Protein 7F76 (pdb70)

InterPro domains:
  IPR005025 NADPH-dependent FMN reductase-like domain [PF03358] (1-136)
  IPR029039 Flavoprotein-like superfamily [G3DSA:3.40.50.360] (1-171)
  IPR029039 Flavoprotein-like superfamily [SSF52218] (1-168)
  IPR050712 NAD(P)H-dependent reductase [PTHR30543] (2-164)

Sequence (345 aa):
MQLVVINGSPRKSGRTRILATFIEKEFNAKIIDLSEETLPLYNGEEYQGELEHVRALRDTVKKADAVILTSPEYHSGMSGALKNALDFLSNEQFAHKPVGLIAVAGGGKGGINALTNMRTVGRGVYANVIPKQLVLDPHCFDRENYTLTDDSKLLVKGVIDELKLYYKMHQYHMQLVVINGSPRKSGRTRILATFIEKEFNAKIIDLSEETLPLYNGEEYQGELEHVRALRDTVKKADAVILTSPEYHSGMSGALKNALDFLSNEQFAHKPVGLIAVAGGGKGGINALTNMRTVGRGVYANVIPKQLVLDPHCFDRENYTLTDDSKLLVKGVIDELKLYYKMHQY

B-factor: mean 22.32, std 9.4, range [11.82, 72.73]

Solvent-accessible surface area: 15722 Å² total; per-residue (Å²): 80,123,7,6,0,0,0,0,2,4,74,106,83,1,68,2,71,4,0,0,31,30,0,64,185,109,31,133,7,129,33,21,13,18,6,110,70,65,14,47,29,41,2,36,63,154,107,6,28,115,68,120,83,0,131,49,6,73,65,25,0,111,148,6,46,0,0,0,4,0,0,10,37,36,43,11,0,0,0,0,10,0,4,4,0,2,12,7,3,34,87,117,19,2,49,109,20,4,0,0,0,0,0,8,6,72,22,79,200,24,0,98,62,0,3,76,14,1,76,40,0,3,145,26,3,112,11,45,19,0,88,85,74,22,39,0,28,38,142,11,16,53,97,172,104,96,41,4,45,115,108,2,68,118,92,0,93,21,1,0,55,40,0,83,98,50,38,125,114,70,126,241,212,22,109,7,6,0,0,0,0,2,4,79,105,84,2,67,2,69,4,0,0,14,13,0,59,141,109,41,140,8,140,44,23,14,17,4,110,69,65,15,44,28,42,2,34,59,170,115,5,24,130,68,121,93,0,107,48,6,70,70,28,0,107,143,7,36,0,0,0,4,0,0,10,39,36,46,12,0,1,0,0,10,0,3,3,0,4,11,6,4,33,91,111,14,2,49,107,17,4,0,0,1,0,0,8,7,73,21,79,198,25,0,99,61,0,4,77,14,1,74,42,0,3,141,26,3,112,11,44,19,0,85,82,74,22,38,0,29,38,144,10,15,46,99,172,111,86,42,3,47,117,112,2,71,119,87,0,94,20,1,0,55,43,0,75,101,51,15,116,99,75,124,236

Nearest PDB structures (foldseek):
  7f76-assembly1_A  TM=1.006E+00  e=4.361E-34  Sutcliffiella cohnii
  7bx9-assembly1_A  TM=9.953E-01  e=4.612E-23  Bacillus amyloliquefaciens
  3gfq-assembly1_A  TM=9.870E-01  e=1.230E-22  Bac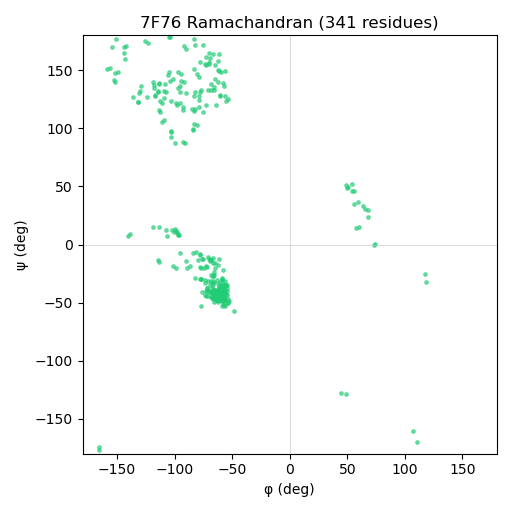illus subtilis
  3gfs-assembly1_I  TM=9.872E-01  e=3.086E-22  Bacillus subtilis
  3gfr-assembly2_B  TM=9.879E-01  e=3.709E-22  Bacillus subtilis

Secondary structure (DSSP, 8-state):
--EEEEE----TT-SHHHHHHHHHHHTTPEEEEGGG--S------GGGGGSHHHHHHHHHHHH-SEEEEEEE-BTTB--HHHHHHHHT--HHHHTT-EEEEEEE--STTTTHHHHHHHHHHHHHTT-EEEEEEEEE-GGGEEGGGTEE-HHHHHHHHHHHHHHHHHHHHHT-/---EEEEE----TT-SHHHHHHHHHHHTTPEEEEGGG--SPPP---GGGGGSHHHHHHHHHHHH-SEEEEEEEEETTEE-HHHHHHHHT--HHHHTT-EEEEEEE--STTTTHHHHHHHHHHHHHTT-EEEEEEEEE-GGGEETTTTEE-HHHHHHHHHHHHHHHHHHHHHH-

Foldseek 3Di:
DAEAEEQQDLAPLDLSVLVQVLCCPVVVYHYRYLVVVLQDQDDPDPVSCVRPSLVVLAVSLQPGLEYEYEAEQDPLAGDPSSVRSCVSYALNRAAQREYEYEYEYADDPPDVSHVVNCVVVSVRRNHPHDPQYYYHHPVQDPSVVSHGDPVNSVSSVVRVVVSVVSSVVVVD/DFAEAEEQQDLAPLDLSVLVQVCCCVVVVYHYRYLVVVLQDQDDPDPVSCVRPSLVCLAVSLQPGLEYEYEAEDDPLAGDPSSVRSCVSYALNRAAQREYEYEYEYADDPPDVSHVVNCVVVSVRRNHPHDPQYYYHHPQQADSVVSHGDPVNSVSSVVRVVVSVVSSVVVVD

Organism: NCBI:txid33932

Structure (mmCIF, N/CA/C/O backbone):
data_7F76
#
_entry.id   7F76
#
_cell.length_a   50.849
_cell.length_b   77.552
_cell.length_c   95.495
_cell.angle_alpha   90.000
_cell.angle_beta   90.000
_cell.angle_gamma   90.000
#
_symmetry.space_group_name_H-M   'P 2 21 21'
#
loop_
_entity.id
_entity.type
_entity.pdbx_description
1 polymer 'FMN-dependent NADPH-quinone reductase (azoR)'
2 non-polymer 'FLAVIN MONONUCLEOTIDE'
3 non-polymer 'ISOPROPYL ALCOHOL'
4 non-polymer GLYCEROL
5 water water
#
loop_
_atom_site.group_PDB
_atom_site.id
_atom_site.type_symbol
_atom_site.label_atom_id
_atom_site.label_alt_id
_atom_site.label_comp_id
_atom_site.label_asym_id
_atom_site.label_entity_id
_atom_site.label_seq_id
_atom_site.pdbx_PDB_ins_code
_atom_site.Cartn_x
_atom_site.Cartn_y
_atom_site.Cartn_z
_atom_site.occupancy
_atom_site.B_iso_or_equiv
_atom_site.auth_seq_id
_atom_site.auth_comp_id
_atom_site.auth_asym_id
_atom_site.auth_atom_id
_atom_site.pdbx_PDB_model_num
ATOM 1 N N . MET A 1 21 ? 20.756 7.383 -31.315 1.00 40.40 1 MET A N 1
ATOM 2 C CA . MET A 1 21 ? 20.718 7.087 -29.808 1.00 40.65 1 MET A CA 1
ATOM 3 C C . MET A 1 21 ? 20.915 8.404 -29.027 1.00 34.49 1 MET A C 1
ATOM 4 O O . MET A 1 21 ? 22.072 8.764 -28.752 1.00 36.31 1 MET A O 1
ATOM 9 N N . GLN A 1 22 ? 19.817 9.114 -28.755 1.00 26.83 2 GLN A N 1
ATOM 10 C CA . GLN A 1 22 ? 19.766 10.471 -28.158 1.00 26.66 2 GLN A CA 1
ATOM 11 C C . GLN A 1 22 ? 19.858 10.310 -26.636 1.00 21.32 2 GLN A C 1
ATOM 12 O O . GLN A 1 22 ? 18.856 9.941 -26.039 1.00 20.77 2 GLN A O 1
ATOM 18 N N . LEU A 1 23 ? 21.037 10.508 -26.085 1.00 20.79 3 LEU A N 1
ATOM 19 C CA . LEU A 1 23 ? 21.282 10.298 -24.629 1.00 20.48 3 LEU A CA 1
ATOM 20 C C . LEU A 1 23 ? 21.154 11.615 -23.869 1.00 17.83 3 LEU A C 1
ATOM 21 O O . LEU A 1 23 ? 21.660 12.646 -24.325 1.00 18.82 3 LEU A O 1
ATOM 26 N N . VAL A 1 24 ? 20.477 11.582 -22.712 1.00 17.20 4 VAL A N 1
ATOM 27 C CA . VAL A 1 24 ? 20.398 12.738 -21.784 1.00 16.11 4 VAL A CA 1
ATOM 28 C C . VAL A 1 24 ? 21.038 12.277 -20.462 1.00 17.97 4 VAL A C 1
ATOM 29 O O . VAL A 1 24 ? 20.767 11.130 -20.026 1.00 16.39 4 VAL A O 1
ATOM 33 N N . VAL A 1 25 ? 21.808 13.160 -19.839 1.00 17.44 5 VAL A N 1
ATOM 34 C CA . VAL A 1 25 ? 22.394 12.887 -18.504 1.00 16.32 5 VAL A CA 1
ATOM 35 C C . VAL A 1 25 ? 21.938 14.015 -17.586 1.00 16.50 5 VAL A C 1
ATOM 36 O O . VAL A 1 25 ? 22.078 15.203 -17.929 1.00 15.97 5 VAL A O 1
ATOM 40 N N . ILE A 1 26 ? 21.346 13.676 -16.445 1.00 15.88 6 ILE A N 1
ATOM 41 C CA . ILE A 1 26 ? 20.979 14.676 -15.435 1.00 14.62 6 ILE A CA 1
ATOM 42 C C . ILE A 1 26 ? 22.062 14.686 -14.361 1.00 15.98 6 ILE A C 1
ATOM 43 O O . ILE A 1 26 ? 22.329 13.602 -13.801 1.00 15.42 6 ILE A O 1
ATOM 48 N N . ASN A 1 27 ? 22.670 15.864 -14.164 1.00 14.92 7 ASN A N 1
ATOM 49 C CA . ASN A 1 27 ? 23.598 16.093 -13.025 1.00 15.35 7 ASN A CA 1
ATOM 50 C C . ASN A 1 27 ? 22.767 16.385 -11.779 1.00 15.21 7 ASN A C 1
ATOM 51 O O . ASN A 1 27 ? 22.180 17.482 -11.651 1.00 13.98 7 ASN A O 1
ATOM 56 N N . GLY A 1 28 ? 22.624 15.387 -10.886 1.00 14.40 8 GLY A N 1
ATOM 57 C CA . GLY A 1 28 ? 21.797 15.533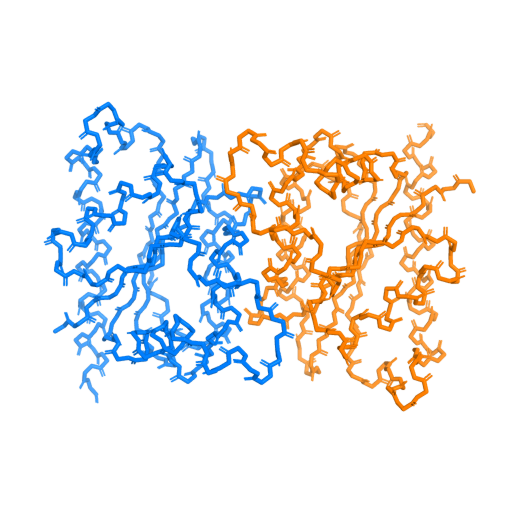 -9.684 1.00 14.87 8 GLY A CA 1
ATOM 58 C C . GLY A 1 28 ? 22.404 16.365 -8.570 1.00 14.02 8 GLY A C 1
ATOM 59 O O . GLY A 1 28 ? 21.647 16.695 -7.608 1.00 15.67 8 GLY A O 1
ATOM 60 N N . SER A 1 29 ? 23.698 16.704 -8.619 1.00 14.13 9 SER A N 1
ATOM 61 C CA . SER A 1 29 ? 24.253 17.535 -7.515 1.00 12.96 9 SER A CA 1
ATOM 62 C C . SER A 1 29 ? 23.956 19.017 -7.746 1.00 14.38 9 SER A C 1
ATOM 63 O O . SER A 1 29 ? 24.283 19.533 -8.811 1.00 15.75 9 SER A O 1
ATOM 66 N N . PRO A 1 30 ? 23.431 19.753 -6.745 1.00 15.33 10 PRO A N 1
ATOM 67 C CA . PRO A 1 30 ? 23.213 21.190 -6.863 1.00 17.09 10 PRO A CA 1
ATOM 68 C C . PRO A 1 30 ? 24.501 21.982 -6.608 1.00 18.18 10 PRO A C 1
ATOM 69 O O . PRO A 1 30 ? 24.474 23.208 -6.761 1.00 16.32 10 PRO A O 1
ATOM 73 N N . ARG A 1 31 ? 25.566 21.309 -6.197 1.00 16.68 11 ARG A N 1
ATOM 74 C CA . ARG A 1 31 ? 26.821 22.011 -5.770 1.00 15.68 11 ARG A CA 1
ATOM 75 C C . ARG A 1 31 ? 27.672 22.306 -7.006 1.00 15.91 11 ARG A C 1
ATOM 76 O O . ARG A 1 31 ? 28.100 21.380 -7.771 1.00 16.19 11 ARG A O 1
ATOM 84 N N . LYS A 1 32 ? 27.885 23.590 -7.301 1.00 17.28 12 LYS A N 1
ATOM 85 C CA . LYS A 1 32 ? 28.686 23.973 -8.485 1.00 18.84 12 LYS A CA 1
ATOM 86 C C . LYS A 1 32 ? 30.062 23.323 -8.437 1.00 18.70 12 LYS A C 1
ATOM 87 O O . LYS A 1 32 ? 30.532 22.908 -9.502 1.00 19.20 12 LYS A O 1
ATOM 93 N N . SER A 1 33 ? 30.656 23.151 -7.254 1.00 19.46 13 SER A N 1
ATOM 94 C CA . SER A 1 33 ? 32.016 22.573 -7.131 1.00 19.15 13 SER A CA 1
ATOM 95 C C . SER A 1 33 ? 32.001 21.074 -6.829 1.00 22.44 13 SER A C 1
ATOM 96 O O . SER A 1 33 ? 33.080 20.521 -6.526 1.00 22.04 13 SER A O 1
ATOM 99 N N . GLY A 1 34 ? 30.841 20.450 -6.883 1.00 20.55 14 GLY A N 1
ATOM 100 C CA . GLY A 1 34 ? 30.665 19.048 -6.474 1.00 22.92 14 GLY A CA 1
ATOM 101 C C . GLY A 1 34 ? 31.317 18.054 -7.426 1.00 20.15 14 GLY A C 1
ATOM 102 O O . GLY A 1 34 ? 31.700 18.403 -8.571 1.00 23.86 14 GLY A O 1
ATOM 103 N N . ARG A 1 35 ? 31.467 16.827 -6.957 1.00 13.94 15 ARG A N 1
ATOM 104 C CA . ARG A 1 35 ? 32.045 15.725 -7.734 1.00 14.24 15 ARG A CA 1
ATOM 105 C C . ARG A 1 35 ? 31.084 15.247 -8.817 1.00 15.19 15 ARG A C 1
ATOM 106 O O . ARG A 1 35 ? 31.528 14.828 -9.898 1.00 16.47 15 ARG A O 1
ATOM 114 N N . THR A 1 36 ? 29.785 15.175 -8.513 1.00 15.81 16 THR A N 1
ATOM 115 C CA . THR A 1 36 ? 28.862 14.550 -9.486 1.00 14.96 16 THR A CA 1
ATOM 116 C C . THR A 1 36 ? 28.926 15.311 -10.815 1.00 16.03 16 THR A C 1
ATOM 117 O O . THR A 1 36 ? 28.816 14.668 -11.860 1.00 16.30 16 THR A O 1
ATOM 121 N N . ARG A 1 37 ? 29.199 16.618 -10.755 1.00 17.29 17 ARG A N 1
ATOM 122 C CA . ARG A 1 37 ? 29.294 17.426 -11.999 1.00 16.31 17 ARG A CA 1
ATOM 123 C C . ARG A 1 37 ? 30.434 16.898 -12.891 1.00 16.87 17 ARG A C 1
ATOM 124 O O . ARG A 1 37 ? 30.303 16.954 -14.138 1.00 17.73 17 ARG A O 1
ATOM 132 N N . ILE A 1 38 ? 31.561 16.444 -12.297 1.00 16.41 18 ILE A N 1
ATOM 133 C CA . ILE A 1 38 ? 32.673 15.882 -13.089 1.00 17.94 18 ILE A CA 1
ATOM 134 C C . ILE A 1 38 ? 32.133 14.693 -13.864 1.00 17.17 18 ILE A C 1
ATOM 135 O O . ILE A 1 38 ? 32.432 14.523 -15.061 1.00 16.57 18 ILE A O 1
ATOM 140 N N . LEU A 1 39 ? 31.408 13.804 -13.188 1.00 17.15 19 LEU A N 1
ATOM 141 C CA . LEU A 1 39 ? 30.850 12.608 -13.864 1.00 16.08 19 LEU A CA 1
ATOM 142 C C . LEU A 1 39 ? 29.872 13.016 -14.969 1.00 16.10 19 LEU A C 1
ATOM 143 O O . LEU A 1 39 ? 29.942 12.463 -16.092 1.00 16.14 19 LEU A O 1
ATOM 148 N N . ALA A 1 40 ? 28.963 13.924 -14.671 1.00 15.31 20 ALA A N 1
ATOM 149 C CA . ALA A 1 40 ? 27.889 14.310 -15.636 1.00 15.79 20 ALA A CA 1
ATOM 150 C C . ALA A 1 40 ? 28.519 14.998 -16.851 1.00 17.46 20 ALA A C 1
ATOM 151 O O . ALA A 1 40 ? 28.082 14.678 -17.980 1.00 17.76 20 ALA A O 1
ATOM 153 N N . THR A 1 41 ? 29.535 15.839 -16.641 1.00 17.97 21 THR A N 1
ATOM 154 C CA . THR A 1 41 ? 30.206 16.538 -17.773 1.00 19.48 21 THR A CA 1
ATOM 155 C C . THR A 1 41 ? 31.070 15.541 -18.538 1.00 20.77 21 THR A C 1
ATOM 156 O O . THR A 1 41 ? 31.185 15.718 -19.756 1.00 19.73 21 THR A O 1
ATOM 160 N N . PHE A 1 42 ? 31.633 14.503 -17.898 1.00 17.69 22 PHE A N 1
ATOM 161 C CA . PHE A 1 42 ? 32.345 13.410 -18.585 1.00 18.76 22 PHE A CA 1
ATOM 162 C C . PHE A 1 42 ? 31.377 12.754 -19.567 1.00 19.48 22 PHE A C 1
ATOM 163 O O . PHE A 1 42 ? 31.681 12.571 -20.750 1.00 20.60 22 PHE A O 1
ATOM 171 N N . ILE A 1 43 ? 30.169 12.428 -19.107 1.00 17.62 23 ILE A N 1
ATOM 172 C CA . ILE A 1 43 ? 29.237 11.660 -19.937 1.00 16.82 23 ILE A CA 1
ATOM 173 C C . ILE A 1 43 ? 28.787 12.561 -21.105 1.00 16.78 23 ILE A C 1
ATOM 174 O O . ILE A 1 43 ? 28.672 12.059 -22.213 1.00 19.67 23 ILE A O 1
ATOM 179 N N . GLU A 1 44 ? 28.537 13.820 -20.810 1.00 19.03 24 GLU A N 1
ATOM 180 C CA . GLU A 1 44 ? 28.124 14.836 -21.826 1.00 19.62 24 GLU A CA 1
ATOM 181 C C . GLU A 1 44 ? 29.163 14.843 -22.947 1.00 20.78 24 GLU A C 1
ATOM 182 O O . GLU A 1 44 ? 28.764 14.694 -24.117 1.00 21.96 24 GLU A O 1
ATOM 188 N N . LYS A 1 45 ? 30.432 14.942 -22.597 1.00 22.53 25 LYS A N 1
ATOM 189 C CA . LYS A 1 45 ? 31.516 15.101 -23.607 1.00 26.30 25 LYS A CA 1
ATOM 190 C C . LYS A 1 45 ? 31.820 13.760 -24.285 1.00 26.92 25 LYS A C 1
ATOM 191 O O . LYS A 1 45 ? 31.817 13.660 -25.518 1.00 27.87 25 LYS A O 1
ATOM 197 N N . GLU A 1 46 ? 32.086 12.707 -23.523 1.00 23.73 26 GLU A N 1
ATOM 198 C CA . GLU A 1 46 ? 32.536 11.410 -24.089 1.00 24.05 26 GLU A CA 1
ATOM 199 C C . GLU A 1 46 ? 31.411 10.713 -24.868 1.00 23.27 26 GLU A C 1
ATOM 200 O O . GLU A 1 46 ? 31.732 10.043 -25.890 1.00 23.73 26 GLU A O 1
ATOM 206 N N . PHE A 1 47 ? 30.146 10.816 -24.458 1.00 19.59 27 PHE A N 1
ATOM 207 C CA . PHE A 1 47 ? 29.055 10.012 -25.077 1.00 19.95 27 PHE A CA 1
ATOM 208 C C . PHE A 1 47 ? 28.066 10.897 -25.821 1.00 21.24 27 PHE A C 1
ATOM 209 O O . PHE A 1 47 ? 26.962 10.408 -26.105 1.00 21.87 27 PHE A O 1
ATOM 217 N N . ASN A 1 48 ? 28.427 12.167 -26.091 1.00 20.88 28 ASN A N 1
ATOM 218 C CA . ASN A 1 48 ? 27.580 13.086 -26.879 1.00 22.02 28 ASN A CA 1
ATOM 219 C C . ASN A 1 48 ? 26.180 13.143 -26.253 1.00 21.68 28 ASN A C 1
ATOM 220 O O . ASN A 1 48 ? 25.151 12.983 -26.966 1.00 21.84 28 ASN A O 1
ATOM 225 N N . ALA A 1 49 ? 26.125 13.292 -24.929 1.00 22.42 29 ALA A N 1
ATOM 226 C CA . ALA A 1 49 ? 24.861 13.367 -24.189 1.00 20.49 29 ALA A CA 1
ATOM 227 C C . ALA A 1 49 ? 24.488 14.826 -23.998 1.00 20.22 29 ALA A C 1
ATOM 228 O O . ALA A 1 49 ? 25.413 15.633 -23.824 1.00 21.92 29 ALA A O 1
ATOM 230 N N . LYS A 1 50 ? 23.193 15.125 -24.002 1.00 18.62 30 LYS A N 1
ATOM 231 C CA . LYS A 1 50 ? 22.663 16.434 -23.568 1.00 20.05 30 LYS A CA 1
ATOM 232 C C . LYS A 1 50 ? 22.651 16.424 -22.031 1.00 20.35 30 LYS A C 1
ATOM 233 O O . LYS A 1 50 ? 22.070 15.491 -21.440 1.00 18.55 30 LYS A O 1
ATOM 239 N N . ILE A 1 51 ? 23.233 17.437 -21.422 1.00 19.99 31 ILE A N 1
ATOM 240 C CA . ILE A 1 51 ? 23.263 17.563 -19.947 1.00 19.15 31 ILE A CA 1
ATOM 241 C C . ILE A 1 51 ? 22.079 18.379 -19.466 1.00 19.17 31 ILE A C 1
ATOM 242 O O . ILE A 1 51 ? 21.730 19.428 -20.081 1.00 20.08 31 ILE A O 1
ATOM 247 N N . ILE A 1 52 ? 21.476 17.952 -18.349 1.00 16.96 32 ILE A N 1
ATOM 248 C CA . ILE A 1 52 ? 20.623 18.800 -17.515 1.00 17.35 32 ILE A CA 1
ATOM 249 C C . ILE A 1 52 ? 21.417 19.047 -16.251 1.00 18.63 32 ILE A C 1
ATOM 250 O O . ILE A 1 52 ? 21.593 18.069 -15.463 1.00 17.88 32 ILE A O 1
ATOM 255 N N . ASP A 1 53 ? 21.936 20.250 -16.077 1.00 17.81 33 ASP A N 1
ATOM 256 C CA . ASP A 1 53 ? 22.935 20.521 -15.007 1.00 17.70 33 ASP A CA 1
ATOM 257 C C . ASP A 1 53 ? 22.216 21.236 -13.867 1.00 16.63 33 ASP A C 1
ATOM 258 O O . ASP A 1 53 ? 22.003 22.449 -13.935 1.00 18.23 33 ASP A O 1
ATOM 263 N N . LEU A 1 54 ? 21.797 20.506 -12.818 1.00 16.55 34 LEU A N 1
ATOM 264 C CA . LEU A 1 54 ? 20.954 21.118 -11.754 1.00 15.56 34 LEU A CA 1
ATOM 265 C C . LEU A 1 54 ? 21.769 22.092 -10.910 1.00 15.43 34 LEU A C 1
ATOM 266 O O . LEU A 1 54 ? 21.162 22.833 -10.154 1.00 18.68 34 LEU A O 1
ATOM 271 N N . SER A 1 55 ? 23.091 22.130 -11.051 1.00 17.30 35 SER A N 1
ATOM 272 C CA . SER A 1 55 ? 23.924 23.118 -10.304 1.00 17.75 35 SER A CA 1
ATOM 273 C C . SER A 1 55 ? 23.662 24.514 -10.877 1.00 18.40 35 SER A C 1
ATOM 274 O O . SER A 1 55 ? 23.996 25.480 -10.219 1.00 16.92 35 SER A O 1
ATOM 277 N N . GLU A 1 56 ? 23.008 24.611 -12.031 1.00 19.55 36 GLU A N 1
ATOM 278 C CA . GLU A 1 56 ? 22.698 25.944 -12.624 1.00 19.94 36 GLU A CA 1
ATOM 279 C C . GLU A 1 56 ? 21.512 26.593 -11.922 1.00 22.32 36 GLU A C 1
ATOM 280 O O . GLU A 1 56 ? 21.373 27.813 -12.030 1.00 22.73 36 GLU A O 1
ATOM 286 N N . GLU A 1 57 ? 20.667 25.859 -11.200 1.00 19.75 37 GLU A N 1
ATOM 287 C CA . GLU A 1 57 ? 19.568 26.454 -10.407 1.00 21.95 37 GLU A CA 1
ATOM 288 C C . GLU A 1 57 ? 18.631 27.247 -11.330 1.00 24.08 37 GLU A C 1
ATOM 289 O O . GLU A 1 57 ? 18.051 28.254 -10.882 1.00 25.51 37 GLU A O 1
ATOM 295 N N . THR A 1 58 ? 18.424 26.758 -12.532 1.00 21.48 38 THR A N 1
ATOM 296 C CA . THR A 1 58 ? 17.442 27.392 -13.461 1.00 23.44 38 THR A CA 1
ATOM 297 C C . THR A 1 58 ? 16.054 26.794 -13.257 1.00 24.15 38 THR A C 1
ATOM 298 O O . THR A 1 58 ? 15.063 27.407 -13.680 1.00 21.78 38 THR A O 1
ATOM 302 N N . LEU A 1 59 ? 15.979 25.604 -12.667 1.00 23.25 39 LEU A N 1
ATOM 303 C CA . LEU A 1 59 ? 14.667 24.999 -12.305 1.00 21.14 39 LEU A CA 1
ATOM 304 C C . LEU A 1 59 ? 14.328 25.445 -10.900 1.00 22.24 39 LEU A C 1
ATOM 305 O O . LEU A 1 59 ? 15.143 25.269 -9.974 1.00 21.44 39 LEU A O 1
ATOM 310 N N . PRO A 1 60 ? 13.112 25.952 -10.650 1.00 19.73 40 PRO A N 1
ATOM 311 C CA . PRO A 1 60 ? 12.732 26.317 -9.309 1.00 19.06 40 PRO A CA 1
ATOM 312 C C . PRO A 1 60 ? 12.232 25.085 -8.533 1.00 19.16 40 PRO A C 1
ATOM 313 O O . PRO A 1 60 ? 12.047 24.001 -9.114 1.00 17.13 40 PRO A O 1
ATOM 317 N N . LEU A 1 61 ? 11.926 25.308 -7.269 1.00 18.74 41 LEU A N 1
ATOM 318 C CA . LEU A 1 61 ? 11.202 24.324 -6.446 1.00 17.73 41 LEU A CA 1
ATOM 319 C C . LEU A 1 61 ? 9.838 24.074 -7.100 1.00 20.11 41 LEU A C 1
ATOM 320 O O . LEU A 1 61 ? 9.088 25.063 -7.361 1.00 17.59 41 LEU A O 1
ATOM 325 N N . TYR A 1 62 ? 9.517 22.797 -7.317 1.00 17.50 42 TYR A N 1
ATOM 326 C CA . TYR A 1 62 ? 8.154 22.376 -7.760 1.00 16.87 42 TYR A CA 1
ATOM 327 C C . TYR A 1 62 ? 7.118 22.861 -6.740 1.00 17.02 42 TYR A C 1
ATOM 328 O O . TYR A 1 62 ? 7.301 22.704 -5.515 1.00 16.73 42 TYR A O 1
ATOM 337 N N . ASN A 1 63 ? 5.966 23.362 -7.211 1.00 16.02 43 ASN A N 1
ATOM 338 C CA . ASN A 1 63 ? 4.867 23.715 -6.299 1.00 16.79 43 ASN A CA 1
ATOM 339 C C . ASN A 1 63 ? 3.517 23.329 -6.892 1.00 17.60 43 ASN A C 1
ATOM 340 O O . ASN A 1 63 ? 2.514 23.609 -6.232 1.00 18.36 43 ASN A O 1
ATOM 345 N N . GLY A 1 64 ? 3.523 22.631 -8.018 1.00 16.81 44 GLY A N 1
ATOM 346 C CA . GLY A 1 64 ? 2.286 22.111 -8.636 1.00 18.77 44 GLY A CA 1
ATOM 347 C C . GLY A 1 64 ? 1.448 23.193 -9.298 1.00 21.65 44 GLY A C 1
ATOM 348 O O . GLY A 1 64 ? 0.344 22.836 -9.770 1.00 23.07 44 GLY A O 1
ATOM 349 N N . GLU A 1 65 ? 1.877 24.454 -9.280 1.00 19.85 45 GLU A N 1
ATOM 350 C CA . GLU A 1 65 ? 1.019 25.533 -9.836 1.00 21.36 45 GLU A CA 1
ATOM 351 C C . GLU A 1 65 ? 1.159 25.554 -11.352 1.00 21.26 45 GLU A C 1
ATOM 352 O O . GLU A 1 65 ? 2.271 25.335 -11.908 1.00 19.60 45 GLU A O 1
ATOM 358 N N . GLU A 1 66 ? 0.060 25.906 -12.013 1.00 22.68 46 GLU A N 1
ATOM 359 C CA . GLU A 1 66 ? -0.014 25.884 -13.490 1.00 23.23 46 GLU A CA 1
ATOM 360 C C . GLU A 1 66 ? 1.077 26.751 -14.122 1.00 21.29 46 GLU A C 1
ATOM 361 O O . GLU A 1 66 ? 1.626 26.297 -15.115 1.00 22.22 46 GLU A O 1
ATOM 367 N N . TYR A 1 67 ? 1.410 27.932 -13.586 1.00 21.29 47 TYR A N 1
ATOM 368 C CA . TYR A 1 67 ? 2.377 28.880 -14.213 1.00 23.00 47 TYR A CA 1
ATOM 369 C C . TYR A 1 67 ? 3.747 28.203 -14.390 1.00 22.11 47 TYR A C 1
ATOM 370 O O . TYR A 1 67 ? 4.500 28.549 -15.305 1.00 21.42 47 TYR A O 1
ATOM 379 N N . GLN A 1 68 ? 4.120 27.245 -13.522 1.00 20.00 48 GLN A N 1
ATOM 380 C CA . GLN A 1 68 ? 5.463 26.646 -13.677 1.00 20.18 48 GLN A CA 1
ATOM 381 C C . GLN A 1 68 ? 5.592 25.924 -15.015 1.00 20.32 48 GLN A C 1
ATOM 382 O O . GLN A 1 68 ? 6.705 25.861 -15.526 1.00 21.19 48 GLN A O 1
ATOM 388 N N . GLY A 1 69 ? 4.501 25.375 -15.557 1.00 21.35 49 GLY A N 1
ATOM 389 C CA . GLY A 1 69 ? 4.530 24.655 -16.849 1.00 20.69 49 GLY A CA 1
ATOM 390 C C . GLY A 1 69 ? 4.794 25.592 -18.012 1.00 21.83 49 GLY A C 1
ATOM 391 O O . GLY A 1 69 ? 5.186 25.102 -19.076 1.00 22.87 49 GLY A O 1
ATOM 392 N N . GLU A 1 70 ? 4.688 26.907 -17.801 1.00 24.45 50 GLU A N 1
ATOM 393 C CA . GLU A 1 70 ? 5.016 27.907 -18.860 1.00 25.79 50 GLU A CA 1
ATOM 394 C C . GLU A 1 70 ? 6.448 28.408 -18.710 1.00 25.45 50 GLU A C 1
ATOM 395 O O . GLU A 1 70 ? 6.924 29.097 -19.601 1.00 24.32 50 GLU A O 1
ATOM 401 N N . LEU A 1 71 ? 7.173 28.061 -17.643 1.00 22.82 51 LEU A N 1
ATOM 402 C CA . LEU A 1 71 ? 8.558 28.542 -17.481 1.00 22.12 51 LEU A CA 1
ATOM 403 C C . LEU A 1 71 ? 9.434 27.892 -18.544 1.00 21.95 51 LEU A C 1
ATOM 404 O O . LEU A 1 71 ? 9.293 26.681 -18.763 1.00 21.11 51 LEU A O 1
ATOM 409 N N . GLU A 1 72 ? 10.341 28.641 -19.163 1.00 22.74 52 GLU A N 1
ATOM 410 C CA . GLU A 1 72 ? 11.199 28.108 -20.243 1.00 24.83 52 GLU A CA 1
ATOM 411 C C . GLU A 1 72 ? 11.958 26.853 -19.775 1.00 21.45 52 GLU A C 1
ATOM 412 O O . GLU A 1 72 ? 12.090 25.871 -20.559 1.00 20.16 52 GLU A O 1
ATOM 418 N N . HIS A 1 73 ? 12.493 26.887 -18.570 1.00 22.90 53 HIS A N 1
ATOM 419 C CA . HIS A 1 73 ? 13.428 25.807 -18.125 1.00 24.09 53 HIS A CA 1
ATOM 420 C C . HIS A 1 73 ? 12.619 24.566 -17.768 1.00 21.88 53 HIS A C 1
ATOM 421 O O . HIS A 1 73 ? 13.156 23.452 -17.938 1.00 21.44 53 HIS A O 1
ATOM 428 N N . VAL A 1 74 ? 11.380 24.744 -17.315 1.00 21.37 54 VAL A N 1
ATOM 429 C CA . VAL A 1 74 ? 10.487 23.595 -17.007 1.00 19.62 54 VAL A CA 1
ATOM 430 C C . VAL A 1 74 ? 10.079 22.947 -18.337 1.00 21.26 54 VAL A C 1
ATOM 431 O O . VAL A 1 74 ? 10.116 21.722 -18.479 1.00 20.10 54 VAL A O 1
ATOM 435 N N . ARG A 1 75 ? 9.727 23.776 -19.333 1.00 20.62 55 ARG A N 1
ATOM 436 C CA . ARG A 1 75 ? 9.359 23.258 -20.660 1.00 21.10 55 ARG A CA 1
ATOM 437 C C . ARG A 1 75 ? 10.558 22.520 -21.252 1.00 20.47 55 ARG A C 1
ATOM 438 O O . ARG A 1 75 ? 10.324 21.461 -21.823 1.00 20.46 55 ARG A O 1
ATOM 446 N N . ALA A 1 76 ? 11.760 23.094 -21.172 1.00 20.65 56 ALA A N 1
ATOM 447 C CA . ALA A 1 76 ? 13.021 22.511 -21.695 1.00 20.48 56 ALA A CA 1
ATOM 448 C C . ALA A 1 76 ? 13.279 21.175 -20.999 1.00 19.45 56 ALA A C 1
ATOM 449 O O . ALA A 1 76 ? 13.624 20.212 -21.682 1.00 19.52 56 ALA A O 1
ATOM 451 N N . LEU A 1 77 ? 13.135 21.135 -19.676 1.00 20.29 57 LEU A N 1
ATOM 452 C CA . LEU A 1 77 ? 13.360 19.877 -18.906 1.00 17.88 57 LEU A CA 1
ATOM 453 C C . LEU A 1 77 ? 12.459 18.784 -19.459 1.00 16.60 57 LEU A C 1
ATOM 454 O O . LEU A 1 77 ? 12.934 17.696 -19.791 1.00 19.87 57 LEU A O 1
ATOM 459 N N . ARG A 1 78 ? 11.157 19.064 -19.543 1.00 18.59 58 ARG A N 1
ATOM 460 C CA . ARG A 1 78 ? 10.140 18.078 -19.974 1.00 17.54 58 ARG A CA 1
ATOM 461 C C . ARG A 1 78 ? 10.429 17.619 -21.398 1.00 18.22 58 ARG A C 1
ATOM 462 O O . ARG A 1 78 ? 10.383 16.419 -21.656 1.00 18.92 58 ARG A O 1
ATOM 470 N N . ASP A 1 79 ? 10.680 18.567 -22.311 1.00 21.13 59 ASP A N 1
ATOM 471 C CA . ASP A 1 79 ? 10.927 18.269 -23.735 1.00 21.79 59 ASP A CA 1
ATOM 472 C C . ASP A 1 79 ? 12.224 17.463 -23.869 1.00 19.22 59 ASP A C 1
ATOM 473 O O . ASP A 1 79 ? 12.198 16.415 -24.561 1.00 20.76 59 ASP A O 1
ATOM 478 N N . THR A 1 80 ? 13.272 17.844 -23.151 1.00 19.80 60 THR A N 1
ATOM 479 C CA . THR A 1 80 ? 14.594 17.161 -23.201 1.00 19.81 60 THR A CA 1
ATOM 480 C C . THR A 1 80 ? 14.441 15.699 -22.750 1.00 18.20 60 THR A C 1
ATOM 481 O O . THR A 1 80 ? 14.902 14.790 -23.461 1.00 17.83 60 THR A O 1
ATOM 485 N N . VAL A 1 81 ? 13.769 15.467 -21.643 1.00 17.57 61 VAL A N 1
ATOM 486 C CA . VAL A 1 81 ? 13.596 14.085 -21.132 1.00 18.55 61 VAL A CA 1
ATOM 487 C C . VAL A 1 81 ? 12.615 13.333 -22.038 1.00 17.08 61 VAL A C 1
ATOM 488 O O . VAL A 1 81 ? 12.874 12.189 -22.376 1.00 17.64 61 VAL A O 1
ATOM 492 N N . LYS A 1 82 ? 11.558 13.967 -22.501 1.00 19.03 62 LYS A N 1
ATOM 493 C CA . LYS A 1 82 ? 10.581 13.249 -23.350 1.00 20.92 62 LYS A CA 1
ATOM 494 C C . LYS A 1 82 ? 11.263 12.735 -24.616 1.00 21.35 62 LYS A C 1
ATOM 495 O O . LYS A 1 82 ? 11.020 11.566 -24.981 1.00 22.32 62 LYS A O 1
ATOM 501 N N . LYS A 1 83 ? 12.075 13.566 -25.247 1.00 20.76 63 LYS A N 1
ATOM 502 C CA . LYS A 1 83 ? 12.695 13.212 -26.555 1.00 22.38 63 LYS A CA 1
ATOM 503 C C . LYS A 1 83 ? 13.905 12.292 -26.374 1.00 22.11 63 LYS A C 1
ATOM 504 O O . LYS A 1 83 ? 14.398 11.745 -27.356 1.00 21.21 63 LYS A O 1
ATOM 510 N N . ALA A 1 84 ? 14.438 12.133 -25.169 1.00 20.17 64 ALA A N 1
ATOM 511 C CA . ALA A 1 84 ? 15.611 11.277 -24.962 1.00 19.92 64 ALA A CA 1
ATOM 512 C C . ALA A 1 84 ? 15.251 9.842 -25.332 1.00 16.90 64 ALA A C 1
ATOM 513 O O . ALA A 1 84 ? 14.143 9.395 -24.901 1.00 22.45 64 ALA A O 1
ATOM 515 N N . ASP A 1 85 ? 16.165 9.141 -25.987 1.00 17.80 65 ASP A N 1
ATOM 516 C CA . ASP A 1 85 ? 16.023 7.681 -26.228 1.00 19.15 65 ASP A CA 1
ATOM 517 C C . ASP A 1 85 ? 16.370 6.947 -24.929 1.00 18.55 65 ASP A C 1
ATOM 518 O O . ASP A 1 85 ? 15.923 5.829 -24.776 1.00 19.23 65 ASP A O 1
ATOM 523 N N . ALA A 1 86 ? 17.248 7.535 -24.110 1.00 17.54 66 ALA A N 1
ATOM 524 C CA . ALA A 1 86 ? 17.760 6.905 -22.875 1.00 17.29 66 ALA A CA 1
ATOM 525 C C . ALA A 1 86 ? 18.288 8.001 -21.965 1.00 15.40 66 ALA A C 1
ATOM 526 O O . ALA A 1 86 ? 18.708 9.061 -22.485 1.00 16.18 66 ALA A O 1
ATOM 528 N N . VAL A 1 87 ? 18.225 7.761 -20.650 1.00 15.26 67 VAL A N 1
ATOM 529 C CA . VAL A 1 87 ? 18.588 8.787 -19.639 1.00 15.13 67 VAL A CA 1
ATOM 530 C C . VAL A 1 87 ? 19.543 8.135 -18.643 1.00 15.84 67 VAL A C 1
ATOM 531 O O . VAL A 1 87 ? 19.268 6.991 -18.178 1.00 16.22 67 VAL A O 1
ATOM 535 N N . ILE A 1 88 ? 20.657 8.798 -18.374 1.00 15.71 68 ILE A N 1
ATOM 536 C CA . ILE A 1 88 ? 21.442 8.512 -17.157 1.00 16.68 68 ILE A CA 1
ATOM 537 C C . ILE A 1 88 ? 21.024 9.495 -16.050 1.00 16.29 68 ILE A C 1
ATOM 538 O O . ILE A 1 88 ? 21.122 10.719 -16.263 1.00 14.77 68 ILE A O 1
ATOM 543 N N . LEU A 1 89 ? 20.555 8.965 -14.916 1.00 14.11 69 LEU A N 1
ATOM 544 C CA . LEU A 1 89 ? 20.366 9.782 -13.708 1.00 14.44 69 LEU A CA 1
ATOM 545 C C . LEU A 1 89 ? 21.630 9.681 -12.871 1.00 15.00 69 LEU A C 1
ATOM 546 O O . LEU A 1 89 ? 21.958 8.558 -12.487 1.00 16.15 69 LEU A O 1
ATOM 551 N N . THR A 1 90 ? 22.298 10.795 -12.643 1.00 14.49 70 THR A N 1
ATOM 552 C CA . THR A 1 90 ? 23.428 10.864 -11.692 1.00 14.38 70 THR A CA 1
ATOM 553 C C . THR A 1 90 ? 22.889 11.563 -10.445 1.00 14.18 70 THR A C 1
ATOM 554 O O . THR A 1 90 ? 22.154 12.519 -10.561 1.00 14.76 70 THR A O 1
ATOM 558 N N . SER A 1 91 ? 23.291 11.113 -9.263 1.00 13.49 71 SER A N 1
ATOM 559 C CA . SER A 1 91 ? 23.011 11.880 -8.049 1.00 13.19 71 SER A CA 1
ATOM 560 C C . SER A 1 91 ? 24.134 11.623 -7.085 1.00 12.98 71 SER A C 1
ATOM 561 O O . SER A 1 91 ? 24.558 10.499 -6.942 1.00 12.57 71 SER A O 1
ATOM 564 N N . PRO A 1 92 ? 24.447 12.608 -6.269 1.00 13.67 72 PRO A N 1
ATOM 565 C CA . PRO A 1 92 ? 25.198 12.335 -5.049 1.00 13.96 72 PRO A CA 1
ATOM 566 C C . PRO A 1 92 ? 24.284 11.574 -4.086 1.00 13.01 72 PRO A C 1
ATOM 567 O O . PRO A 1 92 ? 23.037 11.746 -4.159 1.00 13.62 72 PRO A O 1
ATOM 571 N N . GLU A 1 93 ? 24.842 10.800 -3.169 1.00 12.97 73 GLU A N 1
ATOM 572 C CA . GLU A 1 93 ? 24.041 10.352 -2.006 1.00 12.37 73 GLU A CA 1
ATOM 573 C C . GLU A 1 93 ? 24.055 11.447 -0.945 1.00 13.67 73 GLU A C 1
ATOM 574 O O . GLU A 1 93 ? 25.134 11.780 -0.418 1.00 13.65 73 GLU A O 1
ATOM 580 N N . TYR A 1 94 ? 22.905 12.030 -0.667 1.00 12.54 74 TYR A N 1
ATOM 581 C CA . TYR A 1 94 ? 22.750 13.007 0.425 1.00 13.11 74 TYR A CA 1
ATOM 582 C C . TYR A 1 94 ? 21.850 12.355 1.456 1.00 12.77 74 TYR A C 1
ATOM 583 O O . TYR A 1 94 ? 20.654 12.083 1.184 1.00 13.35 74 TYR A O 1
ATOM 592 N N . HIS A 1 95 ? 22.387 12.101 2.653 1.00 13.72 75 HIS A N 1
ATOM 593 C CA . HIS A 1 95 ? 21.611 11.455 3.739 1.00 13.31 75 HIS A CA 1
ATOM 594 C C . HIS A 1 95 ? 20.891 10.190 3.262 1.00 12.40 75 HIS A C 1
ATOM 595 O O . HIS A 1 95 ? 19.654 10.052 3.496 1.00 13.08 75 HIS A O 1
ATOM 602 N N . SER A 1 96 ? 21.575 9.280 2.566 1.00 12.89 76 SER A N 1
ATOM 603 C CA . SER A 1 96 ? 20.998 7.963 2.220 1.00 11.82 76 SER A CA 1
ATOM 604 C C . SER A 1 96 ? 19.794 8.122 1.295 1.00 12.98 76 SER A C 1
ATOM 605 O O . SER A 1 96 ? 18.944 7.219 1.309 1.00 13.88 76 SER A O 1
ATOM 608 N N . GLY A 1 97 ? 19.825 9.126 0.441 1.00 12.58 77 GLY A N 1
ATOM 609 C CA . GLY A 1 97 ? 18.833 9.272 -0.634 1.00 12.45 77 GLY A CA 1
ATOM 610 C C . GLY A 1 97 ? 19.413 10.064 -1.772 1.00 13.49 77 GLY A C 1
ATOM 611 O O . GLY A 1 97 ? 20.566 10.518 -1.678 1.00 12.82 77 GLY A O 1
ATOM 612 N N . MET A 1 98 ? 18.706 10.108 -2.898 1.00 13.22 78 MET A N 1
ATOM 613 C CA . MET A 1 98 ? 19.109 10.995 -4.004 1.00 12.96 78 MET A CA 1
ATOM 614 C C . MET A 1 98 ? 19.050 12.424 -3.472 1.00 13.05 78 MET A C 1
ATOM 615 O O . MET A 1 98 ? 18.384 12.692 -2.452 1.00 13.04 78 MET A O 1
ATOM 620 N N . SER A 1 99 ? 19.675 13.364 -4.164 1.00 14.29 79 SER A N 1
ATOM 621 C CA . SER A 1 99 ? 19.615 14.775 -3.750 1.00 13.57 79 SER A CA 1
ATOM 622 C C . SER A 1 99 ? 18.165 15.279 -3.793 1.00 13.79 79 SER A C 1
ATOM 623 O O . SER A 1 99 ? 17.321 14.859 -4.642 1.00 13.05 79 SER A O 1
ATOM 626 N N . GLY A 1 100 ? 17.857 16.233 -2.925 1.00 13.95 80 GLY A N 1
ATOM 627 C 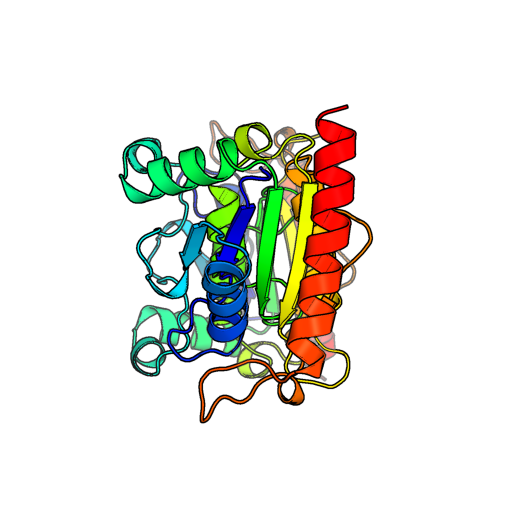CA . GLY A 1 100 ? 16.604 16.990 -3.050 1.00 14.49 80 GLY A CA 1
ATOM 628 C C . GLY A 1 100 ? 16.521 17.700 -4.415 1.00 13.50 80 GLY A C 1
ATOM 629 O O . GLY A 1 100 ? 15.419 17.748 -4.983 1.00 13.12 80 GLY A O 1
ATOM 630 N N . ALA A 1 101 ? 17.639 18.149 -4.965 1.00 13.91 81 ALA A N 1
ATOM 631 C CA . ALA A 1 101 ? 17.643 18.845 -6.268 1.00 13.99 81 ALA A CA 1
ATOM 632 C C . ALA A 1 101 ? 17.155 17.866 -7.356 1.00 15.26 81 ALA A C 1
ATOM 633 O O . ALA A 1 101 ? 16.304 18.257 -8.210 1.00 15.01 81 ALA A O 1
ATOM 635 N N . LEU A 1 102 ? 17.653 16.645 -7.350 1.00 14.74 82 LEU A N 1
ATOM 636 C CA . LEU A 1 102 ? 17.238 15.681 -8.390 1.00 14.08 82 LEU A CA 1
ATOM 637 C C . LEU A 1 102 ? 15.777 15.339 -8.157 1.00 13.66 82 LEU A C 1
ATOM 638 O O . LEU A 1 102 ? 15.013 15.257 -9.167 1.00 13.45 82 LEU A O 1
ATOM 643 N N . LYS A 1 103 ? 15.376 15.076 -6.908 1.00 13.26 83 LYS A N 1
ATOM 644 C CA . LYS A 1 103 ? 13.978 14.654 -6.689 1.00 13.57 83 LYS A CA 1
ATOM 645 C C . LYS A 1 103 ? 13.063 15.807 -7.100 1.00 14.99 83 LYS A C 1
ATOM 646 O O . LYS A 1 103 ? 11.979 15.551 -7.694 1.00 14.54 83 LYS A O 1
ATOM 652 N N . ASN A 1 104 ? 13.421 17.037 -6.750 1.00 14.77 84 ASN A N 1
ATOM 653 C CA . ASN A 1 104 ? 12.645 18.226 -7.187 1.00 14.98 84 ASN A CA 1
ATOM 654 C C . ASN A 1 104 ? 12.473 18.216 -8.705 1.00 15.06 84 ASN A C 1
ATOM 655 O O . ASN A 1 104 ? 11.326 18.428 -9.224 1.00 15.64 84 ASN A O 1
ATOM 660 N N . ALA A 1 105 ? 13.550 18.012 -9.451 1.00 16.17 85 ALA A N 1
ATOM 661 C CA . ALA A 1 105 ? 13.487 17.978 -10.934 1.00 15.93 85 ALA A CA 1
ATOM 662 C C . ALA A 1 105 ? 12.550 16.847 -11.402 1.00 15.33 85 ALA A C 1
ATOM 663 O O . ALA A 1 105 ? 11.665 17.062 -12.292 1.00 15.06 85 ALA A O 1
ATOM 665 N N . LEU A 1 106 ? 12.638 15.659 -10.791 1.00 14.23 86 LEU A N 1
ATOM 666 C CA . LEU A 1 106 ? 11.760 14.531 -11.191 1.00 15.37 86 LEU A CA 1
ATOM 667 C C . LEU A 1 106 ? 10.302 14.815 -10.850 1.00 15.65 86 LEU A C 1
ATOM 668 O O . LEU A 1 106 ? 9.443 14.251 -11.519 1.00 15.51 86 LEU A O 1
ATOM 673 N N . ASP A 1 107 ? 10.020 15.621 -9.824 1.00 14.62 87 ASP A N 1
ATOM 674 C CA . ASP A 1 107 ? 8.628 15.958 -9.446 1.00 15.51 87 ASP A CA 1
ATOM 675 C C . ASP A 1 107 ? 7.942 16.756 -10.571 1.00 15.07 87 ASP A C 1
ATOM 676 O O . ASP A 1 107 ? 6.691 16.732 -10.580 1.00 16.02 87 ASP A O 1
ATOM 681 N N . PHE A 1 108 ? 8.702 17.373 -11.463 1.00 17.25 88 PHE A N 1
ATOM 682 C CA . PHE A 1 108 ? 8.155 18.028 -12.686 1.00 16.11 88 PHE A CA 1
ATOM 683 C C . PHE A 1 108 ? 7.808 17.020 -13.758 1.00 16.80 88 PHE A C 1
ATOM 684 O O . PHE A 1 108 ? 7.061 17.420 -14.700 1.00 18.82 88 PHE A O 1
ATOM 692 N N . LEU A 1 109 ? 8.370 15.815 -13.696 1.00 17.01 89 LEU A N 1
ATOM 693 C CA . LEU A 1 109 ? 8.288 14.819 -14.783 1.00 16.76 89 LE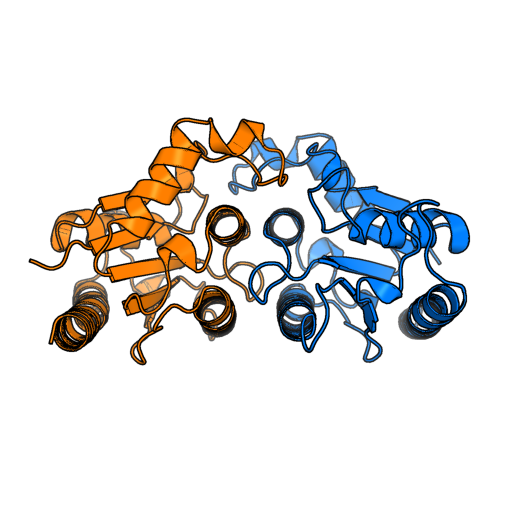U A CA 1
ATOM 694 C C . LEU A 1 109 ? 7.298 13.743 -14.387 1.00 18.00 89 LEU A C 1
ATOM 695 O O . LEU A 1 109 ? 6.660 13.840 -13.323 1.00 17.39 89 LEU A O 1
ATOM 700 N N . SER A 1 110 ? 7.091 12.781 -15.273 1.00 18.07 90 SER A N 1
ATOM 701 C CA . SER A 1 110 ? 6.045 11.763 -15.100 1.00 17.36 90 SER A CA 1
ATOM 702 C C . SER A 1 110 ? 6.299 10.634 -16.084 1.00 16.49 90 SER A C 1
ATOM 703 O O . SER A 1 110 ? 7.246 10.712 -16.893 1.00 17.08 90 SER A O 1
ATOM 706 N N . ASN A 1 111 ? 5.390 9.679 -16.083 1.00 17.26 91 ASN A N 1
ATOM 707 C CA . ASN A 1 111 ? 5.368 8.608 -17.117 1.00 18.44 91 ASN A CA 1
ATOM 708 C C . ASN A 1 111 ? 5.242 9.221 -18.524 1.00 18.27 91 ASN A C 1
ATOM 709 O O . ASN A 1 111 ? 5.604 8.540 -19.505 1.00 18.10 91 ASN A O 1
ATOM 714 N N . GLU A 1 112 ? 4.732 10.449 -18.658 1.00 19.26 92 GLU A N 1
ATOM 715 C CA . GLU A 1 112 ? 4.641 11.125 -19.983 1.00 20.87 92 GLU A CA 1
ATOM 716 C C . GLU A 1 112 ? 6.019 11.214 -20.621 1.00 20.17 92 GLU A C 1
ATOM 717 O O . GLU A 1 112 ? 6.109 11.080 -21.836 1.00 21.58 92 GLU A O 1
ATOM 723 N N . GLN A 1 113 ? 7.082 11.468 -19.837 1.00 17.48 93 GLN A N 1
ATOM 724 C CA . GLN A 1 113 ? 8.456 11.553 -20.374 1.00 18.37 93 GLN A CA 1
ATOM 725 C C . GLN A 1 113 ? 9.238 10.247 -20.164 1.00 18.65 93 GLN A C 1
ATOM 726 O O . GLN A 1 113 ? 10.197 10.053 -20.900 1.00 19.24 93 GLN A O 1
ATOM 732 N N . PHE A 1 114 ? 8.849 9.368 -19.240 1.00 19.43 94 PHE A N 1
ATOM 733 C CA . PHE A 1 114 ? 9.717 8.229 -18.860 1.00 18.05 94 PHE A CA 1
ATOM 734 C C . PHE A 1 114 ? 9.175 6.859 -19.236 1.00 17.59 94 PHE A C 1
ATOM 735 O O . PHE A 1 114 ? 9.944 5.910 -19.139 1.00 16.20 94 PHE A O 1
ATOM 743 N N . ALA A 1 115 ? 7.892 6.693 -19.576 1.00 16.84 95 ALA A N 1
ATOM 744 C CA . ALA A 1 115 ? 7.312 5.323 -19.661 1.00 17.94 95 ALA A CA 1
ATOM 745 C C . ALA A 1 115 ? 8.161 4.449 -20.594 1.00 17.10 95 ALA A C 1
ATOM 746 O O . ALA A 1 115 ? 8.323 4.829 -21.783 1.00 18.31 95 ALA A O 1
ATOM 748 N N . HIS A 1 116 ? 8.626 3.299 -20.096 1.00 16.56 96 HIS A N 1
ATOM 749 C CA . HIS A 1 116 ? 9.464 2.294 -20.799 1.00 17.88 96 HIS A CA 1
ATOM 750 C C . HIS A 1 116 ? 10.777 2.860 -21.332 1.00 17.66 96 HIS A C 1
ATOM 751 O O . HIS A 1 116 ? 11.386 2.185 -22.157 1.00 20.67 96 HIS A O 1
ATOM 758 N N . LYS A 1 117 ? 11.193 4.046 -20.906 1.00 16.48 97 LYS A N 1
ATOM 759 C CA . LYS A 1 117 ? 12.485 4.608 -21.359 1.00 16.95 97 LYS A CA 1
ATOM 760 C C . LYS A 1 117 ? 13.571 3.875 -20.575 1.00 17.61 97 LYS A C 1
ATOM 761 O O . LYS A 1 117 ? 13.521 3.794 -19.344 1.00 17.18 97 LYS A O 1
ATOM 767 N N . PRO A 1 118 ? 14.626 3.414 -21.246 1.00 15.42 98 PRO A N 1
ATOM 768 C CA . PRO A 1 118 ? 15.786 2.880 -20.545 1.00 15.71 98 PRO A CA 1
ATOM 769 C C . PRO A 1 118 ? 16.472 3.996 -19.749 1.00 15.47 98 PRO A C 1
ATOM 770 O O . PRO A 1 118 ? 16.767 5.097 -20.246 1.00 15.90 98 PRO A O 1
ATOM 774 N N . VAL A 1 119 ? 16.777 3.657 -18.498 1.00 14.27 99 VAL A N 1
ATOM 775 C CA . VAL A 1 119 ? 17.380 4.595 -17.527 1.00 14.45 99 VAL A CA 1
ATOM 776 C C . VAL A 1 119 ? 18.488 3.850 -16.795 1.00 13.61 99 VAL A C 1
ATOM 777 O O . VAL A 1 119 ? 18.261 2.702 -16.332 1.00 14.79 99 VAL A O 1
ATOM 781 N N . GLY A 1 120 ? 19.662 4.444 -16.798 1.00 15.92 100 GLY A N 1
ATOM 782 C CA . GLY A 1 120 ? 20.819 3.964 -16.039 1.00 14.95 100 GLY A CA 1
ATOM 783 C C . GLY A 1 120 ? 21.117 4.858 -14.861 1.00 14.65 100 GLY A C 1
ATOM 784 O O . GLY A 1 120 ? 21.022 6.081 -14.972 1.00 14.70 100 GLY A O 1
ATOM 785 N N . LEU A 1 121 ? 21.441 4.245 -13.717 1.00 13.74 101 LEU A N 1
ATOM 786 C CA . LEU A 1 121 ? 21.693 4.979 -12.434 1.00 11.98 101 LEU A CA 1
ATOM 787 C C . LEU A 1 121 ? 23.183 4.989 -12.086 1.00 13.52 101 LEU A C 1
ATOM 788 O O . LEU A 1 121 ? 23.799 3.895 -12.012 1.00 14.51 101 LEU A O 1
ATOM 793 N N . ILE A 1 122 ? 23.696 6.183 -11.760 1.00 13.57 102 ILE A N 1
ATOM 794 C CA . ILE A 1 122 ? 25.058 6.317 -11.188 1.00 13.48 102 ILE A CA 1
ATOM 795 C C . ILE A 1 122 ? 24.948 7.225 -9.979 1.00 13.61 102 ILE A C 1
ATOM 796 O O . ILE A 1 122 ? 24.471 8.351 -10.090 1.00 15.75 102 ILE A O 1
ATOM 801 N N . ALA A 1 123 ? 25.378 6.721 -8.831 1.00 13.64 103 ALA A N 1
ATOM 802 C CA . ALA A 1 123 ? 25.439 7.507 -7.601 1.00 13.23 103 ALA A CA 1
ATOM 803 C C . ALA A 1 123 ? 26.892 7.871 -7.319 1.00 14.39 103 ALA A C 1
ATOM 804 O O . ALA A 1 123 ? 27.805 7.113 -7.701 1.00 14.16 103 ALA A O 1
ATOM 806 N N . VAL A 1 124 ? 27.059 9.016 -6.708 1.00 12.83 104 VAL A N 1
ATOM 807 C CA . VAL A 1 124 ? 28.385 9.467 -6.235 1.00 14.12 104 VAL A CA 1
ATOM 808 C C . VAL A 1 124 ? 28.291 9.570 -4.720 1.00 14.44 104 VAL A C 1
ATOM 809 O O . VAL A 1 124 ? 27.389 10.246 -4.158 1.00 14.84 104 VAL A O 1
ATOM 813 N N . ALA A 1 125 ? 29.246 8.924 -4.062 1.00 13.64 105 ALA A N 1
ATOM 814 C CA . ALA A 1 125 ? 29.183 8.737 -2.616 1.00 13.68 105 ALA A CA 1
ATOM 815 C C . ALA A 1 125 ? 30.452 9.266 -1.952 1.00 14.71 105 ALA A C 1
ATOM 816 O O . ALA A 1 125 ? 31.378 9.684 -2.659 1.00 15.35 105 ALA A O 1
ATOM 818 N N . GLY A 1 126 ? 30.449 9.227 -0.633 1.00 14.99 106 GLY A N 1
ATOM 819 C CA . GLY A 1 126 ? 31.542 9.811 0.168 1.00 16.53 106 GLY A CA 1
ATOM 820 C C . GLY A 1 126 ? 32.556 8.781 0.596 1.00 18.43 106 GLY A C 1
ATOM 821 O O . GLY A 1 126 ? 33.508 9.181 1.319 1.00 18.80 106 GLY A O 1
ATOM 822 N N . GLY A 1 127 ? 32.490 7.562 0.101 1.00 16.65 107 GLY A N 1
ATOM 823 C CA . GLY A 1 127 ? 33.355 6.451 0.532 1.00 19.90 107 GLY A CA 1
ATOM 824 C C . GLY A 1 127 ? 32.591 5.387 1.301 1.00 19.19 107 GLY A C 1
ATOM 825 O O . GLY A 1 127 ? 31.317 5.376 1.272 1.00 16.06 107 GLY A O 1
ATOM 826 N N . GLY A 1 128 ? 33.320 4.447 1.907 1.00 18.80 108 GLY A N 1
ATOM 827 C CA . GLY A 1 128 ? 32.702 3.340 2.647 1.00 20.51 108 GLY A CA 1
ATOM 828 C C . GLY A 1 128 ? 31.597 2.662 1.835 1.00 14.94 108 GLY A C 1
ATOM 829 O O . GLY A 1 128 ? 31.826 2.236 0.696 1.00 16.24 108 GLY A O 1
ATOM 830 N N . LYS A 1 129 ? 30.430 2.521 2.468 1.00 15.92 109 LYS A N 1
ATOM 831 C CA . LYS A 1 129 ? 29.302 1.795 1.858 1.00 14.84 109 LYS A CA 1
ATOM 832 C C . LYS A 1 129 ? 28.284 2.784 1.309 1.00 14.92 109 LYS A C 1
ATOM 833 O O . LYS A 1 129 ? 27.165 2.355 0.990 1.00 16.31 109 LYS A O 1
ATOM 839 N N . GLY A 1 130 ? 28.634 4.063 1.212 1.00 13.66 110 GLY A N 1
ATOM 840 C CA . GLY A 1 130 ? 27.694 5.047 0.658 1.00 14.28 110 GLY A CA 1
ATOM 841 C C . GLY A 1 130 ? 27.318 4.754 -0.791 1.00 13.87 110 GLY A C 1
ATOM 842 O O . GLY A 1 130 ? 28.125 4.169 -1.572 1.00 12.93 110 GLY A O 1
ATOM 843 N N . GLY A 1 131 ? 26.093 5.126 -1.164 1.00 13.64 111 GLY A N 1
ATOM 844 C CA . GLY A 1 131 ? 25.656 5.247 -2.553 1.00 13.29 111 GLY A CA 1
ATOM 845 C C . GLY A 1 131 ? 24.532 4.288 -2.885 1.00 13.48 111 GLY A C 1
ATOM 846 O O . GLY A 1 131 ? 23.756 4.582 -3.777 1.00 13.19 111 GLY A O 1
ATOM 847 N N . ILE A 1 132 ? 24.431 3.165 -2.158 1.00 12.49 112 ILE A N 1
ATOM 848 C CA . ILE A 1 132 ? 23.415 2.133 -2.474 1.00 12.67 112 ILE A CA 1
ATOM 849 C C . ILE A 1 132 ? 22.043 2.664 -2.090 1.00 12.21 112 ILE A C 1
ATOM 850 O O . ILE A 1 132 ? 21.091 2.350 -2.800 1.00 13.92 112 ILE A O 1
ATOM 855 N N . ASN A 1 133 ? 21.918 3.412 -0.994 1.00 12.71 113 ASN A N 1
ATOM 856 C CA . ASN A 1 133 ? 20.603 3.961 -0.578 1.00 13.50 113 ASN A CA 1
ATOM 857 C C . ASN A 1 133 ? 20.119 4.931 -1.659 1.00 13.54 113 ASN A C 1
ATOM 858 O O . ASN A 1 133 ? 18.911 4.895 -2.016 1.00 13.72 113 ASN A O 1
ATOM 863 N N . ALA A 1 134 ? 21.017 5.770 -2.152 1.00 12.55 114 ALA A N 1
ATOM 864 C CA . ALA A 1 134 ? 20.689 6.672 -3.267 1.00 12.33 114 ALA A CA 1
ATOM 865 C C . ALA A 1 134 ? 20.212 5.829 -4.449 1.00 13.14 114 ALA A C 1
ATOM 866 O O . ALA A 1 134 ? 19.194 6.242 -5.096 1.00 12.93 114 ALA A O 1
ATOM 868 N N . LEU A 1 135 ? 20.963 4.820 -4.852 1.00 12.43 115 LEU A N 1
ATOM 869 C CA . LEU A 1 135 ? 20.595 3.993 -6.041 1.00 12.27 115 LEU A CA 1
ATOM 870 C C . LEU A 1 135 ? 19.203 3.410 -5.817 1.00 14.01 115 LEU A C 1
ATOM 871 O O . LEU A 1 135 ? 18.411 3.360 -6.761 1.00 13.73 115 LEU A O 1
ATOM 876 N N . THR A 1 136 ? 18.914 2.889 -4.608 1.00 13.56 116 THR A N 1
ATOM 877 C CA . THR A 1 136 ? 17.626 2.250 -4.301 1.00 14.11 116 THR A CA 1
ATOM 878 C C . THR A 1 136 ? 16.507 3.291 -4.473 1.00 14.53 116 THR A C 1
ATOM 879 O O . THR A 1 136 ? 15.460 2.969 -5.091 1.00 13.76 116 THR A O 1
ATOM 883 N N . ASN A 1 137 ? 16.691 4.477 -3.917 1.00 13.86 117 ASN A N 1
ATOM 884 C CA . ASN A 1 137 ? 15.733 5.621 -4.015 1.00 13.56 117 ASN A CA 1
ATOM 885 C C . ASN A 1 137 ? 15.499 5.953 -5.496 1.00 12.88 117 ASN A C 1
ATOM 886 O O . ASN A 1 137 ? 14.368 6.029 -5.932 1.00 12.99 117 ASN A O 1
ATOM 891 N N . MET A 1 138 ? 16.566 6.038 -6.270 1.00 13.73 118 MET A N 1
ATOM 892 C CA . MET A 1 138 ? 16.461 6.372 -7.713 1.00 14.09 118 MET A CA 1
ATOM 893 C C . MET A 1 138 ? 15.758 5.236 -8.472 1.00 14.10 118 MET A C 1
ATOM 894 O O . MET A 1 138 ? 14.924 5.536 -9.351 1.00 14.35 118 MET A O 1
ATOM 899 N N . ARG A 1 139 ? 15.993 3.971 -8.115 1.00 13.94 119 ARG A N 1
ATOM 900 C CA . ARG A 1 139 ? 15.349 2.846 -8.831 1.00 13.16 119 ARG A CA 1
ATOM 901 C C . ARG A 1 139 ? 13.858 2.841 -8.497 1.00 12.98 119 ARG A C 1
ATOM 902 O O . ARG A 1 139 ? 13.046 2.546 -9.415 1.00 14.13 119 ARG A O 1
ATOM 910 N N . THR A 1 140 ? 13.501 3.090 -7.239 1.00 12.66 120 THR A N 1
ATOM 911 C CA . THR A 1 140 ? 12.099 3.046 -6.776 1.00 14.42 120 THR A CA 1
ATOM 912 C C . THR A 1 140 ? 11.336 4.196 -7.419 1.00 14.18 120 THR A C 1
ATOM 913 O O . THR A 1 140 ? 10.226 3.965 -7.973 1.00 13.68 120 THR A O 1
ATOM 917 N N . VAL A 1 141 ? 11.917 5.377 -7.416 1.00 13.23 121 VAL A N 1
ATOM 918 C CA . VAL A 1 141 ? 11.271 6.556 -8.075 1.00 13.84 121 VAL A CA 1
ATOM 919 C C . VAL A 1 141 ? 11.224 6.347 -9.605 1.00 14.15 121 VAL A C 1
ATOM 920 O O . VAL A 1 141 ? 10.189 6.611 -10.256 1.00 14.50 121 VAL A O 1
ATOM 924 N N . GLY A 1 142 ? 12.299 5.853 -10.189 1.00 15.11 122 GLY A N 1
ATOM 925 C CA . GLY A 1 142 ? 12.326 5.548 -11.631 1.00 17.21 122 GLY A CA 1
ATOM 926 C C . GLY A 1 142 ? 11.243 4.571 -12.068 1.00 15.81 122 GLY A C 1
ATOM 927 O O . GLY A 1 142 ? 10.559 4.834 -13.091 1.00 15.33 122 GLY A O 1
ATOM 928 N N . ARG A 1 143 ? 10.985 3.533 -11.298 1.00 15.35 123 ARG A N 1
ATOM 929 C CA . ARG A 1 143 ? 9.848 2.627 -11.580 1.00 15.58 123 ARG A CA 1
ATOM 930 C C . ARG A 1 143 ? 8.539 3.371 -11.369 1.00 16.27 123 ARG A C 1
ATOM 931 O O . ARG A 1 143 ? 7.558 3.109 -12.086 1.00 15.40 123 ARG A O 1
ATOM 939 N N . GLY A 1 144 ? 8.494 4.316 -10.419 1.00 15.42 124 GLY A N 1
ATOM 940 C CA . GLY A 1 144 ? 7.284 5.095 -10.117 1.00 17.30 124 GLY A CA 1
ATOM 941 C C . GLY A 1 144 ? 6.910 6.000 -11.304 1.00 19.06 124 GLY A C 1
ATOM 942 O O . GLY A 1 144 ? 5.736 6.312 -11.459 1.00 21.70 124 GLY A O 1
ATOM 943 N N . VAL A 1 145 ? 7.858 6.405 -12.137 1.00 16.66 125 VAL A N 1
ATOM 944 C CA . VAL A 1 145 ? 7.537 7.119 -13.408 1.00 16.49 125 VAL A CA 1
ATOM 945 C C . VAL A 1 145 ? 7.563 6.171 -14.617 1.00 16.58 125 VAL A C 1
ATOM 946 O O . VAL A 1 145 ? 7.503 6.650 -15.767 1.00 18.01 125 VAL A O 1
ATOM 950 N N . TYR A 1 146 ? 7.609 4.870 -14.349 1.00 15.53 126 TYR A N 1
ATOM 951 C CA . TYR A 1 146 ? 7.446 3.772 -15.311 1.00 15.15 126 TYR A CA 1
ATOM 952 C C . TYR A 1 146 ? 8.613 3.713 -16.290 1.00 16.25 126 TYR A C 1
ATOM 953 O O . TYR A 1 146 ? 8.474 3.132 -17.384 1.00 17.05 126 TYR A O 1
ATOM 962 N N . ALA A 1 147 ? 9.794 4.126 -15.872 1.00 14.87 127 ALA A N 1
ATOM 963 C CA . ALA A 1 147 ? 11.026 3.928 -16.641 1.00 14.06 127 ALA A CA 1
ATOM 964 C C . ALA A 1 147 ? 11.408 2.462 -16.566 1.00 14.76 127 ALA A C 1
ATOM 965 O O . ALA A 1 147 ? 11.097 1.761 -15.573 1.00 15.24 127 ALA A O 1
ATOM 967 N N . ASN A 1 148 ? 12.131 2.031 -17.569 1.00 14.49 128 ASN A N 1
ATOM 968 C CA . ASN A 1 148 ? 12.840 0.736 -17.516 1.00 15.37 128 ASN A CA 1
ATOM 969 C C . ASN A 1 148 ? 14.248 0.994 -16.970 1.00 14.51 128 ASN A C 1
ATOM 970 O O . ASN A 1 148 ? 15.204 1.190 -17.756 1.00 13.54 128 ASN A O 1
ATOM 975 N N . VAL A 1 149 ? 14.374 0.965 -15.652 1.00 13.82 129 VAL A N 1
ATOM 976 C CA . VAL A 1 149 ? 15.709 1.158 -15.030 1.00 14.78 129 VAL A CA 1
ATOM 977 C C . VAL A 1 149 ? 16.509 -0.111 -15.276 1.00 14.68 129 VAL A C 1
ATOM 978 O O . VAL A 1 149 ? 16.088 -1.209 -14.804 1.00 16.65 129 VAL A O 1
ATOM 982 N N . ILE A 1 150 ? 17.646 -0.007 -15.971 1.00 15.12 130 ILE A N 1
ATOM 983 C CA . ILE A 1 150 ? 18.389 -1.214 -16.400 1.00 15.34 130 ILE A CA 1
ATOM 984 C C . ILE A 1 150 ? 19.054 -1.837 -15.156 1.00 16.25 130 ILE A C 1
ATOM 985 O O . ILE A 1 150 ? 19.264 -1.173 -14.119 1.00 14.83 130 ILE A O 1
ATOM 990 N N . PRO A 1 151 ? 19.449 -3.119 -15.234 1.00 15.85 131 PRO A N 1
ATOM 991 C CA . PRO A 1 151 ? 20.141 -3.768 -14.122 1.00 15.86 131 PRO A CA 1
ATOM 992 C C . PRO A 1 151 ? 21.475 -3.124 -13.731 1.00 15.46 131 PRO A C 1
ATOM 993 O O . PRO A 1 151 ? 21.746 -2.942 -12.532 1.00 16.34 131 PRO A O 1
ATOM 997 N N . LYS A 1 152 ? 22.312 -2.754 -14.700 1.00 15.66 132 LYS A N 1
ATOM 998 C CA . LYS A 1 152 ? 23.652 -2.240 -14.359 1.00 15.18 132 LYS A CA 1
ATOM 999 C C . LYS A 1 152 ? 23.546 -0.888 -13.672 1.00 15.53 132 LYS A C 1
ATOM 1000 O O . LYS A 1 152 ? 22.877 0.044 -14.172 1.00 17.58 132 LYS A O 1
ATOM 1006 N N . GLN A 1 153 ? 24.268 -0.755 -12.571 1.00 15.23 133 GLN A N 1
ATOM 1007 C CA . GLN A 1 153 ? 24.271 0.508 -11.819 1.00 14.42 133 GLN A CA 1
ATOM 1008 C C . GLN A 1 153 ? 25.709 0.684 -11.336 1.00 15.19 133 GLN A C 1
ATOM 1009 O O . GLN A 1 153 ? 26.517 -0.291 -11.449 1.00 16.93 133 GLN A O 1
ATOM 1015 N N . LEU A 1 154 ? 25.985 1.848 -10.789 1.00 15.90 134 LEU A N 1
ATOM 1016 C CA . LEU A 1 154 ? 27.360 2.171 -10.374 1.00 13.84 134 LEU A CA 1
ATOM 1017 C C . LEU A 1 154 ? 27.343 3.166 -9.239 1.00 12.86 134 LEU A C 1
ATOM 1018 O O . LEU A 1 154 ? 26.551 4.106 -9.288 1.00 14.31 134 LEU A O 1
ATOM 1023 N N . VAL A 1 155 ? 28.260 2.982 -8.290 1.00 12.72 135 VAL A N 1
ATOM 1024 C CA . VAL A 1 155 ? 28.617 4.031 -7.314 1.00 13.12 135 VAL A CA 1
ATOM 1025 C C . VAL A 1 155 ? 30.063 4.453 -7.566 1.00 15.64 135 VAL A C 1
ATOM 1026 O O . VAL A 1 155 ? 30.931 3.592 -7.582 1.00 15.93 135 VAL A O 1
ATOM 1030 N N . LEU A 1 156 ? 30.301 5.738 -7.641 1.00 14.49 136 LEU A N 1
ATOM 1031 C CA . LEU A 1 156 ? 31.691 6.270 -7.658 1.00 15.49 136 LEU A CA 1
ATOM 1032 C C . LEU A 1 156 ? 31.964 6.959 -6.339 1.00 15.77 136 LEU A C 1
ATOM 1033 O O . LEU A 1 156 ? 31.191 7.860 -5.936 1.00 16.70 136 LEU A O 1
ATOM 1038 N N . ASP A 1 157 ? 33.055 6.539 -5.671 1.00 16.06 137 ASP A N 1
ATOM 1039 C CA . ASP A 1 157 ? 33.581 7.144 -4.440 1.00 15.66 137 ASP A CA 1
ATOM 1040 C C . ASP A 1 157 ? 34.631 8.206 -4.777 1.00 16.58 137 ASP A C 1
ATOM 1041 O O . ASP A 1 157 ? 34.991 8.355 -5.939 1.00 16.29 137 ASP A O 1
ATOM 1046 N N . PRO A 1 158 ? 35.079 8.996 -3.779 1.00 16.30 138 PRO A N 1
ATOM 1047 C CA . PRO A 1 158 ? 36.003 10.090 -4.054 1.00 16.96 138 PRO A CA 1
ATOM 1048 C C . PRO A 1 158 ? 37.256 9.632 -4.800 1.00 19.23 138 PRO A C 1
ATOM 1049 O O . PRO A 1 158 ? 37.740 10.399 -5.620 1.00 19.82 138 PRO A O 1
ATOM 1053 N N . HIS A 1 159 ? 37.769 8.436 -4.540 1.00 19.58 139 HIS A N 1
ATOM 1054 C CA . HIS A 1 159 ? 39.025 8.002 -5.204 1.00 20.56 139 HIS A CA 1
ATOM 1055 C C . HIS A 1 159 ? 38.812 7.829 -6.720 1.00 23.40 139 HIS A C 1
ATOM 1056 O O . HIS A 1 159 ? 39.807 7.694 -7.438 1.00 21.68 139 HIS A O 1
ATOM 1063 N N . CYS A 1 160 ? 37.568 7.838 -7.228 1.00 19.63 140 CYS A N 1
ATOM 1064 C CA . CYS A 1 160 ? 37.261 7.616 -8.663 1.00 20.14 140 CYS A CA 1
ATOM 1065 C C . CYS A 1 160 ? 37.415 8.938 -9.418 1.00 20.16 140 CYS A C 1
ATOM 1066 O O . CYS A 1 160 ? 37.282 8.974 -10.657 1.00 20.49 140 CYS A O 1
ATOM 1069 N N . PHE A 1 161 ? 37.635 10.014 -8.701 1.00 18.94 141 PHE A N 1
ATOM 1070 C CA . PHE A 1 161 ? 37.781 11.373 -9.259 1.00 19.91 141 PHE A CA 1
ATOM 1071 C C . PHE A 1 161 ? 39.213 11.877 -9.049 1.00 26.46 141 PHE A C 1
ATOM 1072 O O . PHE A 1 161 ? 39.780 11.718 -7.954 1.00 23.14 141 PHE A O 1
ATOM 1080 N N . ASP A 1 162 ? 39.754 12.528 -10.070 1.00 25.32 142 ASP A N 1
ATOM 1081 C CA . ASP A 1 162 ? 40.939 13.406 -9.900 1.00 25.38 142 ASP A CA 1
ATOM 1082 C C . ASP A 1 162 ? 40.366 14.806 -9.843 1.00 25.46 142 ASP A C 1
ATOM 1083 O O . ASP A 1 162 ? 40.170 15.423 -10.913 1.00 24.99 142 ASP A O 1
ATOM 1088 N N . ARG A 1 163 ? 39.983 15.287 -8.664 1.00 26.31 143 ARG A N 1
ATOM 1089 C CA . ARG A 1 163 ? 39.267 16.575 -8.592 1.00 24.37 143 ARG A CA 1
ATOM 1090 C C . ARG A 1 163 ? 40.143 17.736 -9.010 1.00 26.68 143 ARG A C 1
ATOM 1091 O O . ARG A 1 163 ? 39.620 18.700 -9.526 1.00 27.30 143 ARG A O 1
ATOM 1099 N N . GLU A 1 164 ? 41.443 17.670 -8.699 1.00 25.74 144 GLU A N 1
ATOM 1100 C CA . GLU A 1 164 ? 42.386 18.761 -9.056 1.00 26.56 144 GLU A CA 1
ATOM 1101 C C . GLU A 1 164 ? 42.365 18.997 -10.561 1.00 24.56 144 GLU A C 1
ATOM 1102 O O . GLU A 1 164 ? 42.525 20.125 -10.946 1.00 27.82 144 GLU A O 1
ATOM 1108 N N . ASN A 1 165 ? 42.184 17.948 -11.359 1.00 23.66 145 ASN A N 1
ATOM 1109 C CA . ASN A 1 165 ? 42.208 18.062 -12.839 1.00 25.05 145 ASN A CA 1
ATOM 1110 C C . ASN A 1 165 ? 40.786 17.915 -13.406 1.00 26.22 145 ASN A C 1
ATOM 1111 O O . ASN A 1 165 ? 40.647 17.718 -14.623 1.00 25.91 145 ASN A O 1
ATOM 1116 N N . TYR A 1 166 ? 39.776 17.974 -12.546 1.00 22.68 146 TYR A N 1
ATOM 1117 C CA . TYR A 1 166 ? 38.356 17.938 -12.964 1.00 19.98 146 TYR A CA 1
ATOM 1118 C C . TYR A 1 166 ? 38.097 16.787 -13.935 1.00 21.51 146 TYR A C 1
ATOM 1119 O O . TYR A 1 166 ? 37.429 16.939 -14.954 1.00 22.94 146 TYR A O 1
ATOM 1128 N N . THR A 1 167 ? 38.519 15.602 -13.558 1.00 20.15 147 THR A N 1
ATOM 1129 C CA . THR A 1 167 ? 38.337 14.415 -14.392 1.00 20.81 147 THR A CA 1
ATOM 1130 C C . THR A 1 167 ? 38.030 13.184 -13.550 1.00 20.57 147 THR A C 1
ATOM 1131 O O . THR A 1 167 ? 38.312 13.132 -12.338 1.00 20.72 147 THR A O 1
ATOM 1135 N N . LEU A 1 168 ? 37.452 12.183 -14.206 1.00 20.28 148 LEU A N 1
ATOM 1136 C CA . LEU A 1 168 ? 37.418 10.807 -13.652 1.00 19.91 148 LEU A CA 1
ATOM 1137 C C . LEU A 1 168 ? 38.786 10.108 -13.848 1.00 20.57 148 LEU A C 1
ATOM 1138 O O . LEU A 1 168 ? 39.523 10.413 -14.811 1.00 20.65 148 LEU A O 1
ATOM 1143 N N . THR A 1 169 ? 39.081 9.094 -13.038 1.00 21.48 149 THR A N 1
ATOM 1144 C CA . THR A 1 169 ? 40.248 8.201 -13.274 1.00 22.09 149 THR A CA 1
ATOM 1145 C C . THR A 1 169 ? 39.955 7.328 -14.505 1.00 24.54 149 THR A C 1
ATOM 1146 O O . THR A 1 169 ? 38.786 7.176 -14.909 1.00 19.72 149 THR A O 1
ATOM 1150 N N . ASP A 1 170 ? 40.985 6.802 -15.169 1.00 21.27 150 ASP A N 1
ATOM 1151 C CA . ASP A 1 170 ? 40.761 5.913 -16.325 1.00 23.69 150 ASP A CA 1
ATOM 1152 C C . ASP A 1 170 ? 39.880 4.728 -15.923 1.00 20.93 150 ASP A C 1
ATOM 1153 O O . ASP A 1 170 ? 39.043 4.342 -16.760 1.00 22.78 150 ASP A O 1
ATOM 1158 N N . ASP A 1 171 ? 40.063 4.160 -14.716 1.00 21.64 151 ASP A N 1
ATOM 1159 C CA . ASP A 1 171 ? 39.279 2.987 -14.267 1.00 24.51 151 ASP A CA 1
ATOM 1160 C C . ASP A 1 171 ? 37.803 3.399 -14.211 1.00 20.54 151 ASP A C 1
ATOM 1161 O O . ASP A 1 171 ? 36.946 2.619 -14.640 1.00 20.75 151 ASP A O 1
ATOM 1166 N N . SER A 1 172 ? 37.549 4.573 -13.663 1.00 19.85 152 SER A N 1
ATOM 1167 C CA . SER A 1 172 ? 36.178 5.108 -13.489 1.00 18.64 152 SER A CA 1
ATOM 1168 C C . SER A 1 172 ? 35.563 5.361 -14.834 1.00 20.08 152 SER A C 1
ATOM 1169 O O . SER A 1 172 ? 34.379 5.045 -14.992 1.00 18.75 152 SER A O 1
ATOM 1172 N N . LYS A 1 173 ? 36.347 5.868 -15.788 1.00 17.81 153 LYS A N 1
ATOM 1173 C CA . LYS A 1 173 ? 35.790 6.083 -17.144 1.00 19.90 153 LYS A CA 1
ATOM 1174 C C . LYS A 1 173 ? 35.329 4.759 -17.749 1.00 18.68 153 LYS A C 1
ATOM 1175 O O . LYS A 1 173 ? 34.245 4.758 -18.330 1.00 18.61 153 LYS A O 1
ATOM 1181 N N . LEU A 1 174 ? 36.052 3.657 -17.557 1.00 18.90 154 LEU A N 1
ATOM 1182 C CA . LEU A 1 174 ? 35.682 2.317 -18.085 1.00 21.64 154 LEU A CA 1
ATOM 1183 C C . LEU A 1 174 ? 34.378 1.877 -17.402 1.00 19.83 154 LEU A C 1
ATOM 1184 O O . LEU A 1 174 ? 33.518 1.314 -18.075 1.00 19.67 154 LEU A O 1
ATOM 1189 N N . LEU A 1 175 ? 34.249 2.117 -16.099 1.00 18.84 155 LEU A N 1
ATOM 1190 C CA . LEU A 1 175 ? 33.048 1.675 -15.356 1.00 18.40 155 LEU A CA 1
ATOM 1191 C C . LEU A 1 175 ? 31.845 2.432 -15.906 1.00 17.99 155 LEU A C 1
ATOM 1192 O O . LEU A 1 175 ? 30.781 1.820 -16.049 1.00 17.51 155 LEU A O 1
ATOM 1197 N N . VAL A 1 176 ? 31.972 3.751 -16.087 1.00 17.82 156 VAL A N 1
ATOM 1198 C CA . VAL A 1 176 ? 30.887 4.589 -16.649 1.00 17.37 156 VAL A CA 1
ATOM 1199 C C . VAL A 1 176 ? 30.563 4.066 -18.050 1.00 17.09 156 VAL A C 1
ATOM 1200 O O . VAL A 1 176 ? 29.412 3.916 -18.377 1.00 18.10 156 VAL A O 1
ATOM 1204 N N . LYS A 1 177 ? 31.560 3.782 -18.866 1.00 16.97 157 LYS A N 1
ATOM 1205 C CA . LYS A 1 177 ? 31.272 3.257 -20.210 1.00 17.36 157 LYS A CA 1
ATOM 1206 C C . LYS A 1 177 ? 30.462 1.972 -20.112 1.00 18.82 157 LYS A C 1
ATOM 1207 O O . LYS A 1 177 ? 29.596 1.773 -20.968 1.00 19.58 157 LYS A O 1
ATOM 1213 N N . GLY A 1 178 ? 30.742 1.101 -19.133 1.00 18.39 158 GLY A N 1
ATOM 1214 C CA . GLY A 1 178 ? 29.983 -0.153 -18.961 1.00 17.94 158 GLY A CA 1
ATOM 1215 C C . GLY A 1 178 ? 28.503 0.136 -18.795 1.00 17.16 158 GLY A C 1
ATOM 1216 O O . GLY A 1 178 ? 27.698 -0.556 -19.431 1.00 19.28 158 GLY A O 1
ATOM 1217 N N . VAL A 1 179 ? 28.142 1.142 -17.997 1.00 17.64 159 VAL A N 1
ATOM 1218 C CA . VAL A 1 179 ? 26.719 1.516 -17.791 1.00 17.59 159 VAL A CA 1
ATOM 1219 C C . VAL A 1 179 ? 26.164 1.984 -19.143 1.00 18.80 159 VAL A C 1
ATOM 1220 O O . VAL A 1 179 ? 25.055 1.535 -19.544 1.00 18.88 159 VAL A O 1
ATOM 1224 N N . ILE A 1 180 ? 26.883 2.860 -19.843 1.00 19.37 160 ILE A N 1
ATOM 1225 C CA . ILE A 1 180 ? 26.400 3.446 -21.122 1.00 19.26 160 ILE A CA 1
ATOM 1226 C C . ILE A 1 180 ? 26.212 2.304 -22.133 1.00 17.76 160 ILE A C 1
ATOM 1227 O O . ILE A 1 180 ? 25.216 2.316 -22.886 1.00 19.55 160 ILE A O 1
ATOM 1232 N N . ASP A 1 181 ? 27.157 1.380 -22.201 1.00 19.23 161 ASP A N 1
ATOM 1233 C CA . ASP A 1 181 ? 27.095 0.250 -23.167 1.00 18.34 161 ASP A CA 1
ATOM 1234 C C . ASP A 1 181 ? 25.842 -0.597 -22.905 1.00 18.83 161 ASP A C 1
ATOM 1235 O O . ASP A 1 181 ? 25.172 -0.979 -23.885 1.00 17.79 161 ASP A O 1
ATOM 1240 N N . GLU A 1 182 ? 25.507 -0.859 -21.631 1.00 18.85 162 GLU A N 1
ATOM 1241 C CA . GLU A 1 182 ? 24.273 -1.638 -21.332 1.00 17.96 162 GLU A CA 1
ATOM 1242 C C . GLU A 1 182 ? 23.055 -0.794 -21.713 1.00 16.51 162 GLU A C 1
ATOM 1243 O O . GLU A 1 182 ? 22.071 -1.331 -22.226 1.00 18.21 162 GLU A O 1
ATOM 1249 N N . LEU A 1 183 ? 23.087 0.494 -21.421 1.00 17.69 163 LEU A N 1
ATOM 1250 C CA . LEU A 1 183 ? 21.965 1.378 -21.743 1.00 20.45 163 LEU A CA 1
ATOM 1251 C C . LEU A 1 183 ? 21.736 1.371 -23.263 1.00 18.93 163 LEU A C 1
ATOM 1252 O O . LEU A 1 183 ? 20.593 1.298 -23.662 1.00 19.16 163 LEU A O 1
ATOM 1257 N N . LYS A 1 184 ? 22.800 1.375 -24.067 1.00 20.08 164 LYS A N 1
ATOM 1258 C CA . LYS A 1 184 ? 22.687 1.310 -25.558 1.00 21.72 164 LYS A CA 1
ATOM 1259 C C . LYS A 1 184 ? 22.024 -0.002 -25.978 1.00 20.70 164 LYS A C 1
ATOM 1260 O O . LYS A 1 184 ? 21.169 0.023 -26.844 1.00 20.65 164 LYS A O 1
ATOM 1266 N N . LEU A 1 185 ? 22.329 -1.104 -25.312 1.00 20.27 165 LEU A N 1
ATOM 1267 C CA . LEU A 1 185 ? 21.695 -2.423 -25.623 1.00 22.72 165 LEU A CA 1
ATOM 1268 C C . LEU A 1 185 ? 20.194 -2.349 -25.314 1.00 21.87 165 LEU A C 1
ATOM 1269 O O . LEU A 1 185 ? 19.359 -2.818 -26.120 1.00 21.08 165 LEU A O 1
ATOM 1274 N N . TYR A 1 186 ? 19.826 -1.768 -24.168 1.00 19.40 166 TYR A N 1
ATOM 1275 C CA . TYR A 1 186 ? 18.396 -1.646 -23.795 1.00 19.18 166 TYR A CA 1
ATOM 1276 C C . TYR A 1 186 ? 17.699 -0.687 -24.776 1.00 16.08 166 TYR A C 1
ATOM 1277 O O . TYR A 1 186 ? 16.504 -0.918 -25.095 1.00 19.73 166 TYR A O 1
ATOM 1286 N N . TYR A 1 187 ? 18.359 0.402 -25.174 1.00 19.63 167 TYR A N 1
ATOM 1287 C CA . TYR A 1 187 ? 17.829 1.325 -26.208 1.00 19.11 167 TYR A CA 1
ATOM 1288 C C . TYR A 1 187 ? 17.488 0.501 -27.458 1.00 19.43 167 TYR A C 1
ATOM 1289 O O . TYR A 1 187 ? 16.362 0.631 -28.011 1.00 20.56 167 TYR A O 1
ATOM 1298 N N . LYS A 1 188 ? 18.429 -0.322 -27.906 1.00 21.28 168 LYS A N 1
ATOM 1299 C CA . LYS A 1 188 ? 18.250 -1.131 -29.154 1.00 25.63 168 LYS A CA 1
ATOM 1300 C C . LYS A 1 188 ? 17.079 -2.087 -29.001 1.00 26.25 168 LYS A C 1
ATOM 1301 O O . LYS A 1 188 ? 16.248 -2.164 -29.932 1.00 24.95 168 LYS A O 1
ATOM 1307 N N . MET A 1 189 ? 16.964 -2.755 -27.853 1.00 23.13 169 MET A N 1
ATOM 1308 C CA . MET A 1 189 ? 15.827 -3.640 -27.558 1.00 26.00 169 MET A CA 1
ATOM 1309 C C . MET A 1 189 ? 14.506 -2.866 -27.595 1.00 23.67 169 MET A C 1
ATOM 1310 O O . MET A 1 189 ? 13.527 -3.386 -28.190 1.00 24.07 169 MET A O 1
ATOM 1315 N N . HIS A 1 190 ? 14.446 -1.656 -27.017 1.00 22.42 170 HIS A N 1
ATOM 1316 C CA . HIS A 1 190 ? 13.203 -0.839 -26.983 1.00 23.29 170 HIS A CA 1
ATOM 1317 C C . HIS A 1 190 ? 12.843 -0.403 -28.407 1.00 27.29 170 HIS A C 1
ATOM 1318 O O . HIS A 1 190 ? 11.667 -0.209 -28.664 1.00 33.20 170 HIS A O 1
ATOM 1325 N N . GLN A 1 191 ? 13.806 -0.289 -29.307 1.00 29.14 171 GLN A N 1
ATOM 1326 C CA . GLN A 1 191 ? 13.502 0.082 -30.723 1.00 32.58 171 GLN A CA 1
ATOM 1327 C C . GLN A 1 191 ? 12.598 -0.963 -31.388 1.00 36.23 171 GLN A C 1
ATOM 1328 O O . GLN A 1 191 ? 12.050 -0.639 -32.432 1.00 32.73 171 GLN A O 1
ATOM 1334 N N . TYR A 1 192 ? 12.388 -2.154 -30.809 1.00 42.18 172 TYR A N 1
ATOM 1335 C CA . TYR A 1 192 ? 11.202 -3.001 -31.112 1.00 37.93 172 TYR A CA 1
ATOM 1336 C C . TYR A 1 192 ? 9.932 -2.142 -30.952 1.00 42.80 172 TYR A C 1
ATOM 1337 O O . TYR A 1 192 ? 8.890 -2.480 -31.486 1.00 57.32 172 TYR A O 1
ATOM 1346 N N . HIS B 1 20 ? 4.895 18.889 27.533 1.00 40.14 0 HIS B N 1
ATOM 1347 C CA . HIS B 1 20 ? 6.333 18.749 27.900 1.00 38.68 0 HIS B CA 1
ATOM 1348 C C . HIS B 1 20 ? 7.175 18.510 26.635 1.00 33.05 0 HIS B C 1
ATOM 1349 O O . HIS B 1 20 ? 8.209 19.200 26.405 1.00 36.91 0 HIS B O 1
ATOM 1356 N N . MET B 1 21 ? 6.744 17.530 25.844 1.00 37.73 1 MET B N 1
ATOM 1357 C CA . MET B 1 21 ? 7.412 17.216 24.558 1.00 32.03 1 MET B CA 1
ATOM 1358 C C . MET B 1 21 ? 7.257 18.419 23.624 1.00 26.32 1 MET B C 1
ATOM 1359 O O . MET B 1 21 ? 6.115 18.738 23.286 1.00 32.39 1 MET B O 1
ATOM 1364 N N . GLN B 1 22 ? 8.370 18.992 23.193 1.00 28.17 2 GLN B N 1
ATOM 1365 C CA . GLN B 1 22 ? 8.443 20.084 22.186 1.00 26.97 2 GLN B CA 1
ATOM 1366 C C . GLN B 1 22 ? 8.419 19.454 20.788 1.00 24.48 2 GLN B C 1
ATOM 1367 O O . GLN B 1 22 ? 9.474 18.992 20.355 1.00 22.22 2 GLN B O 1
ATOM 1373 N N . LEU B 1 23 ? 7.243 19.443 20.169 1.00 24.60 3 LEU B N 1
ATOM 1374 C CA . LEU B 1 23 ? 6.994 18.702 18.903 1.00 22.38 3 LEU B CA 1
ATOM 1375 C C . LEU B 1 23 ? 7.139 19.676 17.728 1.00 21.99 3 LEU B C 1
ATOM 1376 O O . LEU B 1 23 ? 6.644 20.817 17.803 1.00 21.65 3 LEU B O 1
ATOM 1381 N N . VAL B 1 24 ? 7.843 19.252 16.676 1.00 18.50 4 VAL B N 1
ATOM 1382 C CA . VAL B 1 24 ? 7.920 20.024 15.402 1.00 18.17 4 VAL B CA 1
ATOM 1383 C C . VAL B 1 24 ? 7.303 19.121 14.325 1.00 19.99 4 VAL B C 1
ATOM 1384 O O . VAL B 1 24 ? 7.561 17.890 14.368 1.00 17.06 4 VAL B O 1
ATOM 1388 N N . VAL B 1 25 ? 6.451 19.681 13.481 1.00 18.90 5 VAL B N 1
ATOM 1389 C CA . VAL B 1 25 ? 5.863 18.956 12.331 1.00 18.49 5 VAL B CA 1
ATOM 1390 C C . VAL B 1 25 ? 6.324 19.660 11.044 1.00 18.47 5 VAL B C 1
ATOM 1391 O O . VAL B 1 25 ? 6.261 20.877 10.921 1.00 17.74 5 VAL B O 1
ATOM 1395 N N . ILE B 1 26 ? 6.865 18.885 10.105 1.00 17.43 6 ILE B N 1
ATOM 1396 C CA . ILE B 1 26 ? 7.282 19.441 8.814 1.00 15.91 6 ILE B CA 1
ATOM 1397 C C . ILE B 1 26 ? 6.212 19.037 7.811 1.00 17.86 6 ILE B C 1
ATOM 1398 O O . ILE B 1 26 ? 5.957 17.820 7.654 1.00 17.03 6 ILE B O 1
ATOM 1403 N N . ASN B 1 27 ? 5.641 20.038 7.168 1.00 16.51 7 ASN B N 1
ATOM 1404 C CA . ASN B 1 27 ? 4.715 19.836 6.042 1.00 16.47 7 ASN B CA 1
ATOM 1405 C C . ASN B 1 27 ? 5.554 19.634 4.788 1.00 15.85 7 ASN B C 1
ATOM 1406 O O . ASN B 1 27 ? 6.039 20.614 4.220 1.00 15.11 7 ASN B O 1
ATOM 1411 N N . GLY B 1 28 ? 5.668 18.387 4.324 1.00 15.84 8 GLY B N 1
ATOM 1412 C CA . GLY B 1 28 ? 6.508 18.050 3.151 1.00 16.50 8 GLY B CA 1
ATOM 1413 C C . GLY B 1 28 ? 5.901 18.422 1.799 1.00 17.21 8 GLY B C 1
ATOM 1414 O O . GLY B 1 28 ? 6.619 18.398 0.804 1.00 16.11 8 GLY B O 1
ATOM 1415 N N . SER B 1 29 ? 4.613 18.767 1.712 1.00 15.49 9 SER B N 1
ATOM 1416 C CA . SER B 1 29 ? 4.041 19.131 0.405 1.00 15.26 9 SER B CA 1
ATOM 1417 C C . SER B 1 29 ? 4.309 20.597 0.059 1.00 17.51 9 SER B C 1
ATOM 1418 O O . SER B 1 29 ? 3.983 21.491 0.843 1.00 17.24 9 SER B O 1
ATOM 1421 N N . PRO B 1 30 ? 4.870 20.885 -1.134 1.00 16.37 10 PRO B N 1
ATOM 1422 C CA . PRO B 1 30 ? 5.032 22.266 -1.562 1.00 17.66 10 PRO B CA 1
ATOM 1423 C C . PRO B 1 30 ? 3.729 22.909 -2.092 1.00 18.72 10 PRO B C 1
ATOM 1424 O O . PRO B 1 30 ? 3.767 24.113 -2.411 1.00 18.37 10 PRO B O 1
ATOM 1428 N N . ARG B 1 31 ? 2.670 22.109 -2.253 1.00 16.73 11 ARG B N 1
ATOM 1429 C CA . ARG B 1 31 ? 1.392 22.601 -2.854 1.00 17.39 11 ARG B CA 1
ATOM 1430 C C . ARG B 1 31 ? 0.589 23.380 -1.805 1.00 16.00 11 ARG B C 1
ATOM 1431 O O . ARG B 1 31 ? 0.124 22.819 -0.806 1.00 17.87 11 ARG B O 1
ATOM 1439 N N . LYS B 1 32 ? 0.349 24.650 -2.080 1.00 19.10 12 LYS B N 1
ATOM 1440 C CA . LYS B 1 32 ? -0.416 25.499 -1.125 1.00 21.18 12 LYS B CA 1
ATOM 1441 C C . LYS B 1 32 ? -1.800 24.883 -0.906 1.00 19.99 12 LYS B C 1
ATOM 1442 O O . LYS B 1 32 ? -2.236 24.885 0.222 1.00 20.96 12 LYS B O 1
ATOM 1448 N N . SER B 1 33 ? -2.414 24.302 -1.926 1.00 21.32 13 SER B N 1
ATOM 1449 C CA . SER B 1 33 ? -3.790 23.748 -1.791 1.00 23.80 13 SER B CA 1
ATOM 1450 C C . SER B 1 33 ? -3.793 22.228 -1.577 1.00 24.92 13 SER B C 1
ATOM 1451 O O . SER B 1 33 ? -4.850 21.639 -1.695 1.00 24.18 13 SER B O 1
ATOM 1454 N N . GLY B 1 34 ? -2.653 21.619 -1.267 1.00 22.41 14 GLY B N 1
ATOM 1455 C CA . GLY B 1 34 ? -2.547 20.150 -1.154 1.00 21.79 14 GLY B CA 1
ATOM 1456 C C . GLY B 1 34 ? -3.154 19.586 0.118 1.00 22.90 14 GLY B C 1
ATOM 1457 O O . GLY B 1 34 ? -3.531 20.366 1.048 1.00 21.95 14 GLY B O 1
ATOM 1458 N N . ARG B 1 35 ? -3.229 18.267 0.183 1.00 18.32 15 ARG B N 1
ATOM 1459 C CA . ARG B 1 35 ? -3.805 17.519 1.307 1.00 18.57 15 ARG B CA 1
ATOM 1460 C C . ARG B 1 35 ? -2.840 17.480 2.503 1.00 18.70 15 ARG B C 1
ATOM 1461 O O . ARG B 1 35 ? -3.284 17.588 3.654 1.00 18.09 15 ARG B O 1
ATOM 1469 N N . THR B 1 36 ? -1.547 17.290 2.272 1.00 17.29 16 THR B N 1
ATOM 1470 C CA . THR B 1 36 ? -0.601 17.109 3.399 1.00 16.43 16 THR B CA 1
ATOM 1471 C C . THR B 1 36 ? -0.687 18.315 4.352 1.00 17.23 16 THR B C 1
ATOM 1472 O O . THR B 1 36 ? -0.546 18.132 5.554 1.00 17.81 16 THR B O 1
ATOM 1476 N N . ARG B 1 37 ? -0.895 19.510 3.812 1.00 18.46 17 ARG B N 1
ATOM 1477 C CA . ARG B 1 37 ? -0.978 20.743 4.662 1.00 18.16 17 ARG B CA 1
ATOM 1478 C C . ARG B 1 37 ? -2.134 20.637 5.662 1.00 17.21 17 ARG B C 1
ATOM 1479 O O . ARG B 1 37 ? -2.012 21.199 6.774 1.00 17.52 17 ARG B O 1
ATOM 1487 N N . ILE B 1 38 ? -3.264 20.031 5.276 1.00 18.22 18 ILE B N 1
ATOM 1488 C CA . ILE B 1 38 ? -4.377 19.812 6.244 1.00 18.80 18 ILE B CA 1
ATOM 1489 C C . ILE B 1 38 ? -3.846 18.978 7.426 1.00 19.13 18 ILE B C 1
ATOM 1490 O O . ILE B 1 38 ? -4.144 19.270 8.618 1.00 19.28 18 ILE B O 1
ATOM 1495 N N . LEU B 1 39 ? -3.149 17.889 7.126 1.00 16.73 19 LEU B N 1
ATOM 1496 C CA . LEU B 1 39 ? -2.564 17.009 8.174 1.00 17.28 19 LEU B CA 1
ATOM 1497 C C . LEU B 1 39 ? -1.589 17.806 9.065 1.00 16.56 19 LEU B C 1
ATOM 1498 O O . LEU B 1 39 ? -1.680 17.725 10.292 1.00 17.50 19 LEU B O 1
ATOM 1503 N N . ALA B 1 40 ? -0.620 18.492 8.464 1.00 16.94 20 ALA B N 1
ATOM 1504 C CA . ALA B 1 40 ? 0.445 19.204 9.205 1.00 15.65 20 ALA B CA 1
ATOM 1505 C C . ALA B 1 40 ? -0.205 20.303 10.060 1.00 18.03 20 ALA B C 1
ATOM 1506 O O . ALA B 1 40 ? 0.236 20.481 11.211 1.00 18.65 20 ALA B O 1
ATOM 1508 N N . THR B 1 41 ? -1.181 21.035 9.518 1.00 20.58 21 THR B N 1
ATOM 1509 C CA . THR B 1 41 ? -1.845 22.095 10.320 1.00 20.22 21 THR B CA 1
ATOM 1510 C C . THR B 1 41 ? -2.732 21.467 11.408 1.00 21.24 21 THR B C 1
ATOM 1511 O O . THR B 1 41 ? -2.825 22.105 12.466 1.00 22.39 21 THR B O 1
ATOM 1515 N N . PHE B 1 42 ? -3.338 20.291 11.203 1.00 19.77 22 PHE B N 1
ATOM 1516 C CA . PHE B 1 42 ? -4.032 19.549 12.286 1.00 20.04 22 PHE B CA 1
ATOM 1517 C C . PHE B 1 42 ? -3.052 19.270 13.423 1.00 21.52 22 PHE B C 1
ATOM 1518 O O . PHE B 1 42 ? -3.375 19.507 14.576 1.00 23.79 22 PHE B O 1
ATOM 1526 N N . ILE B 1 43 ? -1.836 18.805 13.118 1.00 18.81 23 ILE B N 1
ATOM 1527 C CA . ILE B 1 43 ? -0.873 18.438 14.165 1.00 18.87 23 ILE B CA 1
ATOM 1528 C C . ILE B 1 43 ? -0.449 19.721 14.893 1.00 20.40 23 ILE B C 1
ATOM 1529 O O . ILE B 1 43 ? -0.351 19.689 16.125 1.00 20.29 23 ILE B O 1
ATOM 1534 N N . GLU B 1 44 ? -0.134 20.769 14.138 1.00 20.10 24 GLU B N 1
ATOM 1535 C CA . GLU B 1 44 ? 0.205 22.096 14.702 1.00 21.12 24 GLU B CA 1
ATOM 1536 C C . GLU B 1 44 ? -0.852 22.487 15.729 1.00 22.82 24 GLU B C 1
ATOM 1537 O O . GLU B 1 44 ? -0.472 22.742 16.865 1.00 24.66 24 GLU B O 1
ATOM 1543 N N . LYS B 1 45 ? -2.111 22.529 15.316 1.00 23.88 25 LYS B N 1
ATOM 1544 C CA . LYS B 1 45 ? -3.200 23.100 16.165 1.00 27.39 25 LYS B CA 1
ATOM 1545 C C . LYS B 1 45 ? -3.560 22.156 17.316 1.00 29.69 25 LYS B C 1
ATOM 1546 O O . LYS B 1 45 ? -3.811 22.645 18.435 1.00 27.76 25 LYS B O 1
ATOM 1552 N N . GLU B 1 46 ? -3.666 20.853 17.054 1.00 26.46 26 GLU B N 1
ATOM 1553 C CA . GLU B 1 46 ? -4.195 19.880 18.039 1.00 27.64 26 GLU B CA 1
ATOM 1554 C C . GLU B 1 46 ? -3.109 19.456 19.043 1.00 28.71 26 GLU B C 1
ATOM 1555 O O . GLU B 1 46 ? -3.463 19.091 20.171 1.00 32.89 26 GLU B O 1
ATOM 1561 N N . PHE B 1 47 ? -1.831 19.451 18.679 1.00 24.04 27 PHE B N 1
ATOM 1562 C CA . PHE B 1 47 ? -0.769 18.931 19.566 1.00 26.94 27 PHE B CA 1
ATOM 1563 C C . PHE B 1 47 ? 0.220 20.033 19.899 1.00 30.13 27 PHE B C 1
ATOM 1564 O O . PHE B 1 47 ? 1.331 19.692 20.336 1.00 32.56 27 PHE B O 1
ATOM 1572 N N . ASN B 1 48 ? -0.156 21.291 19.642 1.00 28.09 28 ASN B N 1
ATOM 1573 C CA . ASN B 1 48 ? 0.680 22.441 20.023 1.00 31.33 28 ASN B CA 1
ATOM 1574 C C . ASN B 1 48 ? 2.062 22.251 19.402 1.00 28.80 28 ASN B C 1
ATOM 1575 O O . ASN B 1 48 ? 3.081 22.345 20.116 1.00 28.17 28 ASN B O 1
ATOM 1580 N N . ALA B 1 49 ? 2.119 21.892 18.126 1.00 27.24 29 ALA B N 1
ATOM 1581 C CA . ALA B 1 49 ? 3.409 21.650 17.438 1.00 22.73 29 ALA B CA 1
ATOM 1582 C C . ALA B 1 49 ? 3.833 22.891 16.658 1.00 20.79 29 ALA B C 1
ATOM 1583 O O . ALA B 1 49 ? 2.949 23.595 16.172 1.00 23.32 29 ALA B O 1
ATOM 1585 N N . LYS B 1 50 ? 5.128 23.121 16.533 1.00 20.00 30 LYS B N 1
ATOM 1586 C CA . LYS B 1 50 ? 5.732 24.155 15.665 1.00 23.44 30 LYS B CA 1
ATOM 1587 C C . LYS B 1 50 ? 5.717 23.577 14.255 1.00 23.69 30 LYS B C 1
ATOM 1588 O O . LYS B 1 50 ? 6.272 22.478 14.073 1.00 20.64 30 LYS B O 1
ATOM 1594 N N . ILE B 1 51 ? 5.122 24.298 13.314 1.00 22.02 31 ILE B N 1
ATOM 1595 C CA . ILE B 1 51 ? 5.049 23.821 11.902 1.00 19.93 31 ILE B CA 1
ATOM 1596 C C . ILE B 1 51 ? 6.226 24.407 11.116 1.00 20.96 31 ILE B C 1
ATOM 1597 O O . ILE B 1 51 ? 6.623 25.608 11.304 1.00 20.94 31 ILE B O 1
ATOM 1602 N N . ILE B 1 52 ? 6.788 23.581 10.253 1.00 19.07 32 ILE B N 1
ATOM 1603 C CA . ILE B 1 52 ? 7.663 24.019 9.149 1.00 19.56 32 ILE B CA 1
ATOM 1604 C C . ILE B 1 52 ? 6.888 23.752 7.860 1.00 19.88 32 ILE B C 1
ATOM 1605 O O . ILE B 1 52 ? 6.697 22.584 7.509 1.00 18.42 32 ILE B O 1
ATOM 1610 N N . ASP B 1 53 ? 6.377 24.821 7.250 1.00 19.10 33 ASP B N 1
ATOM 1611 C CA . ASP B 1 53 ? 5.377 24.689 6.180 1.00 18.33 33 ASP B CA 1
ATOM 1612 C C . ASP B 1 53 ? 6.086 24.924 4.863 1.00 18.07 33 ASP B C 1
ATOM 1613 O O . ASP B 1 53 ? 6.304 26.104 4.486 1.00 19.71 33 ASP B O 1
ATOM 1618 N N . LEU B 1 54 ? 6.486 23.853 4.177 1.00 17.49 34 LEU B N 1
ATOM 1619 C CA . LEU B 1 54 ? 7.296 24.023 2.963 1.00 15.92 34 LEU B CA 1
ATOM 1620 C C . LEU B 1 54 ? 6.460 24.641 1.837 1.00 16.08 34 LEU B C 1
ATOM 1621 O O . LEU B 1 54 ? 7.093 25.051 0.874 1.00 18.57 34 LEU B O 1
ATOM 1626 N N . SER B 1 55 ? 5.121 24.683 1.948 1.00 18.23 35 SER B N 1
ATOM 1627 C CA . SER B 1 55 ? 4.303 25.353 0.904 1.00 18.53 35 SER B CA 1
ATOM 1628 C C . SER B 1 55 ? 4.585 26.869 0.919 1.00 20.01 35 SER B C 1
ATOM 1629 O O . SER B 1 55 ? 4.263 27.537 -0.078 1.00 20.42 35 SER B O 1
ATOM 1632 N N . GLU B 1 56 ? 5.189 27.396 1.983 1.00 20.01 36 GLU B N 1
ATOM 1633 C CA . GLU B 1 56 ? 5.552 28.841 2.040 1.00 21.39 36 GLU B CA 1
ATOM 1634 C C . GLU B 1 56 ? 6.737 29.168 1.137 1.00 23.75 36 GLU B C 1
ATOM 1635 O O . GLU B 1 56 ? 6.882 30.365 0.791 1.00 23.26 36 GLU B O 1
ATOM 1641 N N . GLU B 1 57 ? 7.560 28.213 0.694 1.00 21.60 37 GLU B N 1
ATOM 1642 C CA . GLU B 1 57 ? 8.688 28.473 -0.254 1.00 22.08 37 GLU B CA 1
ATOM 1643 C C . GLU B 1 57 ? 9.635 29.559 0.309 1.00 23.29 37 GLU B C 1
ATOM 1644 O O . GLU B 1 57 ? 10.156 30.349 -0.451 1.00 25.34 37 GLU B O 1
ATOM 1650 N N . THR B 1 58 ? 9.835 29.598 1.604 1.00 23.67 38 THR B N 1
ATOM 1651 C CA . THR B 1 58 ? 10.835 30.499 2.259 1.00 23.63 38 THR B CA 1
ATOM 1652 C C . THR B 1 58 ? 12.206 29.828 2.292 1.00 23.64 38 THR B C 1
ATOM 1653 O O . THR B 1 58 ? 13.227 30.528 2.415 1.00 22.82 38 THR B O 1
ATOM 1657 N N . LEU B 1 59 ? 12.271 28.510 2.128 1.00 21.49 39 LEU B N 1
ATOM 1658 C CA . LEU B 1 59 ? 13.579 27.811 2.049 1.00 20.35 39 LEU B CA 1
ATOM 1659 C C . LEU B 1 59 ? 13.922 27.664 0.592 1.00 20.50 39 LEU B C 1
ATOM 1660 O O . LEU B 1 59 ? 13.069 27.191 -0.176 1.00 21.76 39 LEU B O 1
ATOM 1665 N N . PRO B 1 60 ? 15.149 28.024 0.185 1.00 18.89 40 PRO B N 1
ATOM 1666 C CA . PRO B 1 60 ? 15.596 27.869 -1.192 1.00 21.04 40 PRO B CA 1
ATOM 1667 C C . PRO B 1 60 ? 16.082 26.444 -1.480 1.00 18.99 40 PRO B C 1
ATOM 1668 O O . PRO B 1 60 ? 16.257 25.654 -0.534 1.00 18.39 40 PRO B O 1
ATOM 1672 N N . LEU B 1 61 ? 16.339 26.164 -2.748 1.00 18.89 41 LEU B N 1
ATOM 1673 C CA . LEU B 1 61 ? 17.069 24.949 -3.139 1.00 17.93 41 LEU B CA 1
ATOM 1674 C C . LEU B 1 61 ? 18.410 24.957 -2.407 1.00 18.81 41 LEU B C 1
ATOM 1675 O O . LEU B 1 61 ? 19.151 25.943 -2.502 1.00 18.55 41 LEU B O 1
ATOM 1680 N N . TYR B 1 62 ? 18.714 23.872 -1.727 1.00 16.51 42 TYR B N 1
ATOM 1681 C CA . TYR B 1 62 ? 20.068 23.629 -1.183 1.00 16.47 42 TYR B CA 1
ATOM 1682 C C . TYR B 1 62 ? 21.107 23.670 -2.307 1.00 17.51 42 TYR B C 1
ATOM 1683 O O . TYR B 1 62 ? 20.886 23.028 -3.332 1.00 15.81 42 TYR B O 1
ATOM 1692 N N . ASN B 1 63 ? 22.263 24.333 -2.098 1.00 16.65 43 ASN B N 1
ATOM 1693 C CA . ASN B 1 63 ? 23.380 24.326 -3.072 1.00 18.01 43 ASN B CA 1
ATOM 1694 C C . ASN B 1 63 ? 24.755 24.196 -2.400 1.00 17.00 43 ASN B C 1
ATOM 1695 O O . ASN B 1 63 ? 25.749 24.208 -3.134 1.00 19.42 43 ASN B O 1
ATOM 1700 N N . GLY B 1 64 ? 24.764 23.928 -1.104 1.00 20.61 44 GLY B N 1
ATOM 1701 C CA . GLY B 1 64 ? 25.994 23.611 -0.368 1.00 19.58 44 GLY B CA 1
ATOM 1702 C C . GLY B 1 64 ? 26.881 24.825 -0.149 1.00 21.78 44 GLY B C 1
ATOM 1703 O O . GLY B 1 64 ? 27.939 24.655 0.516 1.00 21.87 44 GLY B O 1
ATOM 1704 N N . GLU B 1 65 ? 26.490 26.014 -0.628 1.00 21.77 45 GLU B N 1
ATOM 1705 C CA . GLU B 1 65 ? 27.341 27.231 -0.472 1.00 21.66 45 GLU B CA 1
ATOM 1706 C C . GLU B 1 65 ? 27.219 27.810 0.940 1.00 21.78 45 GLU B C 1
ATOM 1707 O O . GLU B 1 65 ? 26.168 27.759 1.539 1.00 20.85 45 GLU B O 1
ATOM 1713 N N . GLU B 1 66 ? 28.322 28.346 1.471 1.00 22.58 46 GLU B N 1
ATOM 1714 C CA . GLU B 1 66 ? 28.364 28.910 2.841 1.00 26.54 46 GLU B CA 1
ATOM 1715 C C . GLU B 1 66 ? 27.289 29.974 3.100 1.00 23.60 46 GLU B C 1
ATOM 1716 O O . GLU B 1 66 ? 26.701 29.961 4.221 1.00 23.56 46 GLU B O 1
ATOM 1722 N N . TYR B 1 67 ? 26.995 30.858 2.147 1.00 23.79 47 TYR B N 1
ATOM 1723 C CA . TYR B 1 67 ? 26.064 31.986 2.392 1.00 24.28 47 TYR B CA 1
ATOM 1724 C C . TYR B 1 67 ? 24.708 31.437 2.82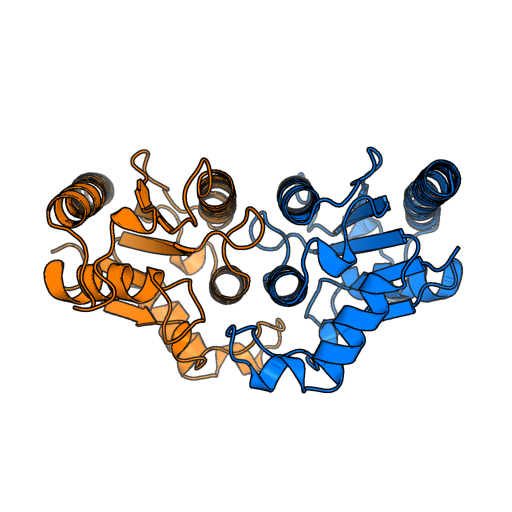4 1.00 24.96 47 TYR B C 1
ATOM 1725 O O . TYR B 1 67 ? 23.967 32.131 3.480 1.00 22.97 47 TYR B O 1
ATOM 1734 N N . GLN B 1 68 ? 24.340 30.235 2.384 1.00 23.11 48 GLN B N 1
ATOM 1735 C CA . GLN B 1 68 ? 22.989 29.724 2.707 1.00 21.72 48 GLN B CA 1
ATOM 1736 C C . GLN B 1 68 ? 22.831 29.615 4.227 1.00 19.82 48 GLN B C 1
ATOM 1737 O O . GLN B 1 68 ? 21.706 29.766 4.701 1.00 21.11 48 GLN B O 1
ATOM 1743 N N . GLY B 1 69 ? 23.905 29.268 4.959 1.00 21.66 49 GLY B N 1
ATOM 1744 C CA . GLY B 1 69 ? 23.899 29.134 6.419 1.00 22.90 49 GLY B CA 1
ATOM 1745 C C . GLY B 1 69 ? 23.578 30.449 7.127 1.00 23.76 49 GLY B C 1
ATOM 1746 O O . GLY B 1 69 ? 23.136 30.394 8.311 1.00 23.60 49 GLY B O 1
ATOM 1747 N N . GLU B 1 70 ? 23.710 31.584 6.421 1.00 24.00 50 GLU B N 1
ATOM 1748 C CA . GLU B 1 70 ? 23.377 32.913 6.991 1.00 26.82 50 GLU B CA 1
ATOM 1749 C C . GLU B 1 70 ? 21.917 33.265 6.721 1.00 25.05 50 GLU B C 1
ATOM 1750 O O . GLU B 1 70 ? 21.428 34.232 7.333 1.00 25.47 50 GLU B O 1
ATOM 1756 N N . LEU B 1 71 ? 21.216 32.560 5.818 1.00 21.29 51 LEU B N 1
ATOM 1757 C CA . LEU B 1 71 ? 19.832 32.964 5.471 1.00 22.91 51 LEU B CA 1
ATOM 1758 C C . LEU B 1 71 ? 18.926 32.783 6.685 1.00 21.47 51 LEU B C 1
ATOM 1759 O O . LEU B 1 71 ? 18.995 31.735 7.306 1.00 23.37 51 LEU B O 1
ATOM 1764 N N . GLU B 1 72 ? 18.057 33.742 6.985 1.00 23.39 52 GLU B N 1
ATOM 1765 C CA . GLU B 1 72 ? 17.226 33.675 8.222 1.00 27.65 52 GLU B CA 1
ATOM 1766 C C . GLU B 1 72 ? 16.425 32.358 8.252 1.00 24.26 52 GLU B C 1
ATOM 1767 O O . GLU B 1 72 ? 16.290 31.735 9.317 1.00 23.01 52 GLU B O 1
ATOM 1773 N N . HIS B 1 73 ? 15.853 31.962 7.125 1.00 23.30 53 HIS B N 1
ATOM 1774 C CA . HIS B 1 73 ? 14.975 30.774 7.083 1.00 22.58 53 HIS B CA 1
ATOM 1775 C C . HIS B 1 73 ? 15.798 29.473 7.195 1.00 19.79 53 HIS B C 1
ATOM 1776 O O . HIS B 1 73 ? 15.287 28.525 7.753 1.00 20.79 53 HIS B O 1
ATOM 1783 N N . VAL B 1 74 ? 17.011 29.422 6.669 1.00 20.42 54 VAL B N 1
ATOM 1784 C CA . VAL B 1 74 ? 17.884 28.219 6.833 1.00 20.69 54 VAL B CA 1
ATOM 1785 C C . VAL B 1 74 ? 18.276 28.086 8.317 1.00 23.04 54 VAL B C 1
ATOM 1786 O O . VAL B 1 74 ? 18.125 26.996 8.914 1.00 19.14 54 VAL B O 1
ATOM 1790 N N . ARG B 1 75 ? 18.706 29.182 8.950 1.00 21.67 55 ARG B N 1
ATOM 1791 C CA . ARG B 1 75 ? 19.036 29.171 10.397 1.00 23.78 55 ARG B CA 1
ATOM 1792 C C . ARG B 1 75 ? 17.802 28.764 11.208 1.00 19.06 55 ARG B C 1
ATOM 1793 O O . ARG B 1 75 ? 17.949 27.991 12.150 1.00 19.24 55 ARG B O 1
ATOM 1801 N N . ALA B 1 76 ? 16.617 29.287 10.904 1.00 20.80 56 ALA B N 1
ATOM 1802 C CA . ALA B 1 76 ? 15.379 28.976 11.647 1.00 20.29 56 ALA B CA 1
ATOM 1803 C C . ALA B 1 76 ? 15.071 27.475 11.490 1.00 20.41 56 ALA B C 1
ATOM 1804 O O . ALA B 1 76 ? 14.746 26.824 12.491 1.00 21.39 56 ALA B O 1
ATOM 1806 N N . LEU B 1 77 ? 15.227 26.928 10.281 1.00 18.60 57 LEU B N 1
ATOM 1807 C CA . LEU B 1 77 ? 14.996 25.485 10.044 1.00 19.37 57 LEU B CA 1
ATOM 1808 C C . LEU B 1 77 ? 15.920 24.691 10.967 1.00 18.02 57 LEU B C 1
ATOM 1809 O O . LEU B 1 77 ? 15.430 23.815 11.699 1.00 18.80 57 LEU B O 1
ATOM 1814 N N . ARG B 1 78 ? 17.203 25.018 10.940 1.00 18.35 58 ARG B N 1
ATOM 1815 C CA . ARG B 1 78 ? 18.225 24.238 11.694 1.00 18.41 58 ARG B CA 1
ATOM 1816 C C . ARG B 1 78 ? 17.955 24.344 13.196 1.00 19.10 58 ARG B C 1
ATOM 1817 O O . ARG B 1 78 ? 18.024 23.328 13.914 1.00 18.04 58 ARG B O 1
ATOM 1825 N N . ASP B 1 79 ? 17.724 25.562 13.679 1.00 19.77 59 ASP B N 1
ATOM 1826 C CA . ASP B 1 79 ? 17.451 25.837 15.105 1.00 22.13 59 ASP B CA 1
ATOM 1827 C C . ASP B 1 79 ? 16.181 25.102 15.541 1.00 18.60 59 ASP B C 1
ATOM 1828 O O . ASP B 1 79 ? 16.197 24.464 16.593 1.00 19.05 59 ASP B O 1
ATOM 1833 N N . THR B 1 80 ? 15.093 25.187 14.772 1.00 19.63 60 THR B N 1
ATOM 1834 C CA . THR B 1 80 ? 13.772 24.640 15.140 1.00 19.09 60 THR B CA 1
ATOM 1835 C C . THR B 1 80 ? 13.916 23.114 15.253 1.00 17.82 60 THR B C 1
ATOM 1836 O O . THR B 1 80 ? 13.376 22.510 16.173 1.00 19.41 60 THR B O 1
ATOM 1840 N N . VAL B 1 81 ? 14.588 22.490 14.296 1.00 17.58 61 VAL B N 1
ATOM 1841 C CA . VAL B 1 81 ? 14.693 21.012 14.322 1.00 17.78 61 VAL B CA 1
ATOM 1842 C C . VAL B 1 81 ? 15.657 20.601 15.439 1.00 18.65 61 VAL B C 1
ATOM 1843 O O . VAL B 1 81 ? 15.331 19.660 16.156 1.00 19.30 61 VAL B O 1
ATOM 1847 N N . LYS B 1 82 ? 16.791 21.257 15.587 1.00 19.43 62 LYS B N 1
ATOM 1848 C CA . LYS B 1 82 ? 17.715 20.925 16.690 1.00 21.54 62 LYS B CA 1
ATOM 1849 C C . LYS B 1 82 ? 16.985 20.977 18.036 1.00 21.83 62 LYS B C 1
ATOM 1850 O O . LYS B 1 82 ? 17.148 20.016 18.831 1.00 21.37 62 LYS B O 1
ATOM 1856 N N . LYS B 1 83 ? 16.213 22.041 18.290 1.00 21.14 63 LYS B N 1
ATOM 1857 C CA . LYS B 1 83 ? 15.558 22.230 19.621 1.00 20.68 63 LYS B CA 1
ATOM 1858 C C . LYS B 1 83 ? 14.410 21.263 19.860 1.00 21.92 63 LYS B C 1
ATOM 1859 O O . LYS B 1 83 ? 13.992 21.096 21.022 1.00 20.88 63 LYS B O 1
ATOM 1865 N N . ALA B 1 84 ? 13.837 20.650 18.821 1.00 18.40 64 ALA B N 1
ATOM 1866 C CA . ALA B 1 84 ? 12.646 19.808 18.954 1.00 19.50 64 ALA B CA 1
ATOM 1867 C C . ALA B 1 84 ? 13.010 18.595 19.807 1.00 19.10 64 ALA B C 1
ATOM 1868 O O . ALA B 1 84 ? 14.108 18.025 19.587 1.00 22.69 64 ALA B O 1
ATOM 1870 N N . ASP B 1 85 ? 12.091 18.171 20.644 1.00 20.09 65 ASP B N 1
ATOM 1871 C CA . ASP B 1 85 ? 12.220 16.904 21.407 1.00 22.45 65 ASP B CA 1
ATOM 1872 C C . ASP B 1 85 ? 11.892 15.725 20.480 1.00 20.78 65 ASP B C 1
ATOM 1873 O O . ASP B 1 85 ? 12.357 14.635 20.711 1.00 21.92 65 ASP B O 1
ATOM 1878 N N . ALA B 1 86 ? 11.032 15.975 19.506 1.00 19.23 66 ALA B N 1
ATOM 1879 C CA . ALA B 1 86 ? 10.501 14.974 18.583 1.00 18.07 66 ALA B CA 1
ATOM 1880 C C . ALA B 1 86 ? 10.058 15.679 17.299 1.00 18.08 66 ALA B C 1
ATOM 1881 O O . ALA B 1 86 ? 9.627 16.853 17.335 1.00 17.24 66 ALA B O 1
ATOM 1883 N N . VAL B 1 87 ? 10.097 14.960 16.170 1.00 17.89 67 VAL B N 1
ATOM 1884 C CA . VAL B 1 87 ? 9.677 15.545 14.870 1.00 16.82 67 VAL B CA 1
ATOM 1885 C C . VAL B 1 87 ? 8.694 14.579 14.238 1.00 16.32 67 VAL B C 1
ATOM 1886 O O . VAL B 1 87 ? 8.965 13.382 14.265 1.00 17.11 67 VAL B O 1
ATOM 1890 N N . ILE B 1 88 ? 7.605 15.094 13.690 1.00 16.22 68 ILE B N 1
ATOM 1891 C CA . ILE B 1 88 ? 6.780 14.357 12.698 1.00 17.12 68 ILE B CA 1
ATOM 1892 C C . ILE B 1 88 ? 7.209 14.855 11.323 1.00 17.58 68 ILE B C 1
ATOM 1893 O O . ILE B 1 88 ? 7.112 16.043 11.015 1.00 17.04 68 ILE B O 1
ATOM 1898 N N . LEU B 1 89 ? 7.697 13.952 10.474 1.00 15.68 69 LEU B N 1
ATOM 1899 C CA . LEU B 1 89 ? 7.897 14.251 9.050 1.00 15.14 69 LEU B CA 1
ATOM 1900 C C . LEU B 1 89 ? 6.652 13.822 8.294 1.00 16.09 69 LEU B C 1
ATOM 1901 O O . LEU B 1 89 ? 6.321 12.659 8.382 1.00 16.78 69 LEU B O 1
ATOM 1906 N N . THR B 1 90 ? 5.942 14.774 7.699 1.00 15.27 70 THR B N 1
ATOM 1907 C CA . THR B 1 90 ? 4.840 14.495 6.770 1.00 15.21 70 THR B CA 1
ATOM 1908 C C . THR B 1 90 ? 5.375 14.699 5.361 1.00 15.20 70 THR B C 1
ATOM 1909 O O . THR B 1 90 ? 6.141 15.644 5.071 1.00 17.11 70 THR B O 1
ATOM 1913 N N . SER B 1 91 ? 4.933 13.842 4.436 1.00 15.18 71 SER B N 1
ATOM 1914 C CA . SER B 1 91 ? 5.212 14.073 3.025 1.00 15.00 71 SER B CA 1
ATOM 1915 C C . SER B 1 91 ? 4.099 13.458 2.209 1.00 13.51 71 SER B C 1
ATOM 1916 O O . SER B 1 91 ? 3.659 12.358 2.520 1.00 13.57 71 SER B O 1
ATOM 1919 N N . PRO B 1 92 ? 3.790 14.066 1.061 1.00 14.78 72 PRO B N 1
ATOM 1920 C CA . PRO B 1 92 ? 3.004 13.351 0.071 1.00 14.62 72 PRO B CA 1
ATOM 1921 C C . PRO B 1 92 ? 3.943 12.317 -0.538 1.00 13.99 72 PRO B C 1
ATOM 1922 O O . PRO B 1 92 ? 5.176 12.520 -0.523 1.00 13.67 72 PRO B O 1
ATOM 1926 N N . GLU B 1 93 ? 3.404 11.238 -1.082 1.00 14.59 73 GLU B N 1
ATOM 1927 C CA . GLU B 1 93 ? 4.203 10.431 -2.034 1.00 14.11 73 GLU B CA 1
ATOM 1928 C C . GLU B 1 93 ? 4.139 11.061 -3.421 1.00 14.93 73 GLU B C 1
ATOM 1929 O O . GLU B 1 93 ? 3.041 11.119 -4.047 1.00 15.08 73 GLU B O 1
ATOM 1935 N N . TYR B 1 94 ? 5.274 11.487 -3.915 1.00 13.71 74 TYR B N 1
ATOM 1936 C CA . TYR B 1 94 ? 5.472 11.955 -5.287 1.00 13.21 74 TYR B CA 1
ATOM 1937 C C . TYR B 1 94 ? 6.386 10.954 -5.985 1.00 14.60 74 TYR B C 1
ATOM 1938 O O . TYR B 1 94 ? 7.563 10.811 -5.581 1.00 12.72 74 TYR B O 1
ATOM 1947 N N . HIS B 1 95 ? 5.852 10.258 -6.994 1.00 14.07 75 HIS B N 1
ATOM 1948 C CA . HIS B 1 95 ? 6.625 9.251 -7.770 1.00 15.37 75 HIS B CA 1
ATOM 1949 C C . HIS B 1 95 ? 7.327 8.267 -6.824 1.00 13.65 75 HIS B C 1
ATOM 1950 O O . HIS B 1 95 ? 8.551 7.994 -7.049 1.00 12.89 75 HIS B O 1
ATOM 1957 N N . SER B 1 96 ? 6.623 7.697 -5.855 1.00 12.87 76 SER B N 1
ATOM 1958 C CA . SER B 1 96 ? 7.148 6.576 -5.051 1.00 14.35 76 SER B CA 1
ATOM 1959 C C . SER B 1 96 ? 8.337 7.060 -4.221 1.00 14.00 76 SER B C 1
ATOM 1960 O O . SER B 1 96 ? 9.185 6.237 -3.945 1.00 14.18 76 SER B O 1
ATOM 1963 N N . GLY B 1 97 ? 8.351 8.323 -3.821 1.00 12.61 77 GLY B N 1
ATOM 1964 C CA . GLY B 1 97 ? 9.338 8.794 -2.831 1.00 13.53 77 GLY B CA 1
ATOM 1965 C C . GLY B 1 97 ? 8.758 9.944 -2.049 1.00 14.48 77 GLY B C 1
ATOM 1966 O O . GLY B 1 97 ? 7.643 10.394 -2.364 1.00 14.65 77 GLY B O 1
ATOM 1967 N N . MET B 1 98 ? 9.489 10.461 -1.071 1.00 12.85 78 MET B N 1
ATOM 1968 C CA . MET B 1 98 ? 9.052 11.698 -0.419 1.00 13.30 78 MET B CA 1
ATOM 1969 C C . MET B 1 98 ? 9.151 12.832 -1.457 1.00 13.52 78 MET B C 1
ATOM 1970 O O . MET B 1 98 ? 9.862 12.703 -2.515 1.00 13.44 78 MET B O 1
ATOM 1975 N N . SER B 1 99 ? 8.496 13.950 -1.176 1.00 14.23 79 SER B N 1
ATOM 1976 C CA . SER B 1 99 ? 8.615 15.140 -2.049 1.00 14.68 79 SER B CA 1
ATOM 1977 C C . SER B 1 99 ? 10.061 15.587 -2.215 1.00 14.35 79 SER B C 1
ATOM 1978 O O . SER B 1 99 ? 10.864 15.552 -1.241 1.00 12.92 79 SER B O 1
ATOM 1981 N N . GLY B 1 100 ? 10.346 16.163 -3.381 1.00 15.10 80 GLY B N 1
ATOM 1982 C CA . GLY B 1 100 ? 11.596 16.908 -3.600 1.00 15.21 80 GLY B CA 1
ATOM 1983 C C . GLY B 1 100 ? 11.675 18.036 -2.578 1.00 15.00 80 GLY B C 1
ATOM 1984 O O . GLY B 1 100 ? 12.776 18.342 -2.067 1.00 13.93 80 GLY B O 1
ATOM 1985 N N . ALA B 1 101 ? 10.543 18.647 -2.228 1.00 15.72 81 ALA B N 1
ATOM 1986 C CA . ALA B 1 101 ? 10.564 19.789 -1.282 1.00 13.64 81 ALA B CA 1
ATOM 1987 C C . ALA B 1 101 ? 11.114 19.282 0.060 1.00 14.18 81 ALA B C 1
ATOM 1988 O O . ALA B 1 101 ? 11.948 20.006 0.686 1.00 14.17 81 ALA B O 1
ATOM 1990 N N . LEU B 1 102 ? 10.572 18.164 0.552 1.00 13.42 82 LEU B N 1
ATOM 1991 C CA . LEU B 1 102 ? 10.998 17.657 1.888 1.00 13.39 82 LEU B CA 1
ATOM 1992 C C . LEU B 1 102 ? 12.460 17.223 1.852 1.00 12.75 82 LEU B C 1
ATOM 1993 O O . LEU B 1 102 ? 13.218 17.576 2.765 1.00 13.50 82 LEU B O 1
ATOM 1998 N N . LYS B 1 103 ? 12.856 16.535 0.792 1.00 13.52 83 LYS B N 1
ATOM 1999 C CA . LYS B 1 103 ? 14.246 16.077 0.701 1.00 13.18 83 LYS B CA 1
ATOM 2000 C C . LYS B 1 103 ? 15.171 17.294 0.652 1.00 13.92 83 LYS B C 1
ATOM 2001 O O . LYS B 1 103 ? 16.267 17.287 1.306 1.00 13.83 83 LYS B O 1
ATOM 2007 N N . ASN B 1 104 ? 14.811 18.317 -0.114 1.00 13.84 84 ASN B N 1
ATOM 2008 C CA . ASN B 1 104 ? 15.601 19.553 -0.158 1.00 14.37 84 ASN B CA 1
ATOM 2009 C C . ASN B 1 104 ? 15.756 20.130 1.246 1.00 14.53 84 ASN B C 1
ATOM 2010 O O . ASN B 1 104 ? 16.901 20.555 1.597 1.00 15.04 84 ASN B O 1
ATOM 2015 N N . ALA B 1 105 ? 14.683 20.198 2.035 1.00 15.29 85 ALA B N 1
ATOM 2016 C CA . ALA B 1 105 ? 14.770 20.741 3.416 1.00 14.29 85 ALA B CA 1
ATOM 2017 C C . ALA B 1 105 ? 15.723 19.854 4.238 1.00 15.22 85 ALA B C 1
ATOM 2018 O O . ALA B 1 105 ? 16.610 20.397 4.979 1.00 17.49 85 ALA B O 1
ATOM 2020 N N . LEU B 1 106 ? 15.629 18.537 4.089 1.00 14.69 86 LEU B N 1
ATOM 2021 C CA . LEU B 1 106 ? 16.481 17.608 4.886 1.00 14.42 86 LEU B CA 1
ATOM 2022 C C . LEU B 1 106 ? 17.935 17.727 4.466 1.00 15.58 86 LEU B C 1
ATOM 2023 O O . LEU B 1 106 ? 18.820 17.547 5.354 1.00 15.33 86 LEU B O 1
ATOM 2028 N N . ASP B 1 107 ? 18.222 18.137 3.234 1.00 14.51 87 ASP B N 1
ATOM 2029 C CA . ASP B 1 107 ? 19.614 18.306 2.757 1.00 14.68 87 ASP B CA 1
ATOM 2030 C C . ASP B 1 107 ? 20.311 19.444 3.532 1.00 15.00 87 ASP B C 1
ATOM 2031 O O . ASP B 1 107 ? 21.542 19.437 3.585 1.00 15.30 87 ASP B O 1
ATOM 2036 N N . PHE B 1 108 ? 19.549 20.384 4.093 1.00 15.20 88 PHE B N 1
ATOM 2037 C CA . PHE B 1 108 ? 20.112 21.428 4.979 1.00 15.47 88 PHE B CA 1
ATOM 2038 C C . PHE B 1 108 ? 20.467 20.890 6.358 1.00 16.33 88 PHE B C 1
ATOM 2039 O O . PHE B 1 108 ? 21.151 21.623 7.130 1.00 17.60 88 PHE B O 1
ATOM 2047 N N . LEU B 1 109 ? 19.889 19.759 6.752 1.00 15.32 89 LEU B N 1
ATOM 2048 C CA . LEU B 1 109 ? 19.975 19.236 8.120 1.00 15.63 89 LEU B CA 1
ATOM 2049 C C . LEU B 1 109 ? 20.960 18.076 8.150 1.00 16.19 89 LEU B C 1
ATOM 2050 O O . LEU B 1 109 ? 21.667 17.818 7.137 1.00 16.06 89 LEU B O 1
ATOM 2055 N N . SER B 1 110 ? 21.145 17.535 9.335 1.00 16.88 90 SER B N 1
ATOM 2056 C CA . SER B 1 110 ? 22.159 16.501 9.546 1.00 16.77 90 SER B CA 1
ATOM 2057 C C . SER B 1 110 ? 21.925 15.819 1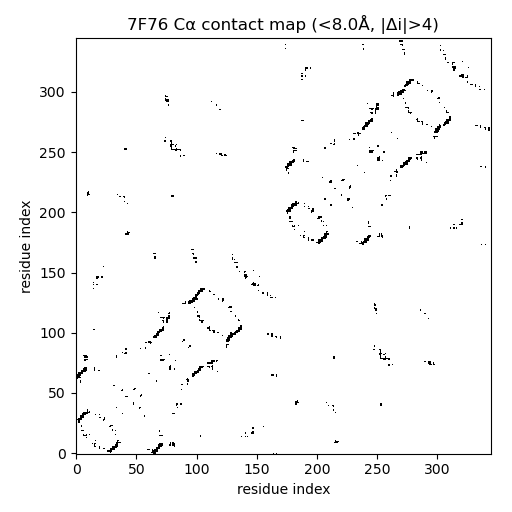0.878 1.00 16.48 90 SER B C 1
ATOM 2058 O O . SER B 1 110 ? 20.976 16.161 11.598 1.00 16.09 90 SER B O 1
ATOM 2061 N N . ASN B 1 111 ? 22.862 14.947 11.228 1.00 17.03 91 ASN B N 1
ATOM 2062 C CA . ASN B 1 111 ? 22.819 14.303 12.557 1.00 19.09 91 ASN B CA 1
ATOM 2063 C C . ASN B 1 111 ? 23.010 15.348 13.657 1.00 17.33 91 ASN B C 1
ATOM 2064 O O . ASN B 1 111 ? 22.604 15.092 14.812 1.00 15.84 91 ASN B O 1
ATOM 2069 N N . GLU B 1 112 ? 23.490 16.536 13.297 1.00 18.59 92 GLU B N 1
ATOM 2070 C CA . GLU B 1 112 ? 23.635 17.621 14.311 1.00 20.91 92 GLU B CA 1
ATOM 2071 C C . GLU B 1 112 ? 22.263 17.997 14.869 1.00 19.99 92 GLU B C 1
ATOM 2072 O O . GLU B 1 112 ? 22.177 18.324 16.073 1.00 20.63 92 GLU B O 1
ATOM 2078 N N . GLN B 1 113 ? 21.206 17.929 14.052 1.00 16.61 93 GLN B N 1
ATOM 2079 C CA . GLN B 1 113 ? 19.858 18.262 14.545 1.00 16.54 93 GLN B CA 1
ATOM 2080 C C . GLN B 1 113 ? 19.027 17.007 14.852 1.00 16.53 93 GLN B C 1
ATOM 2081 O O . GLN B 1 113 ? 18.063 17.130 15.568 1.00 18.39 93 GLN B O 1
ATOM 2087 N N . PHE B 1 114 ? 19.373 15.826 14.331 1.00 16.49 94 PHE B N 1
ATOM 2088 C CA . PHE B 1 114 ? 18.487 14.651 14.410 1.00 15.31 94 PHE B CA 1
ATOM 2089 C C . PHE B 1 114 ? 19.036 13.502 15.264 1.00 15.91 94 PHE B C 1
ATOM 2090 O O . PHE B 1 114 ? 18.256 12.628 15.532 1.00 16.62 94 PHE B O 1
ATOM 2098 N N . ALA B 1 115 ? 20.297 13.479 15.649 1.00 17.00 95 ALA B N 1
ATOM 2099 C CA . ALA B 1 115 ? 20.866 12.242 16.235 1.00 17.02 95 ALA B CA 1
ATOM 2100 C C . ALA B 1 115 ? 20.015 11.793 17.441 1.00 16.57 95 ALA B C 1
ATOM 2101 O O . ALA B 1 115 ? 19.827 12.570 18.443 1.00 16.82 95 ALA B O 1
ATOM 2103 N N . HIS B 1 116 ? 19.532 10.562 17.382 1.00 16.15 96 HIS B N 1
ATOM 2104 C CA . HIS B 1 116 ? 18.725 9.863 18.429 1.00 18.38 96 HIS B CA 1
ATOM 2105 C C . HIS B 1 116 ? 17.424 10.594 18.744 1.00 19.29 96 HIS B C 1
ATOM 2106 O O . HIS B 1 116 ? 16.760 10.219 19.730 1.00 21.14 96 HIS B O 1
ATOM 2113 N N . LYS B 1 117 ? 17.007 11.528 17.898 1.00 16.06 97 LYS B N 1
ATOM 2114 C CA . LYS B 1 117 ? 15.727 12.216 18.111 1.00 16.70 97 LYS B CA 1
ATOM 2115 C C . LYS B 1 117 ? 14.608 11.273 17.656 1.00 17.69 97 LYS B C 1
ATOM 2116 O O . LYS B 1 117 ? 14.656 10.740 16.548 1.00 16.55 97 LYS B O 1
ATOM 2122 N N . PRO B 1 118 ? 13.565 11.078 18.478 1.00 16.73 98 PRO B N 1
ATOM 2123 C CA . PRO B 1 118 ? 12.373 10.355 18.033 1.00 15.84 98 PRO B CA 1
ATOM 2124 C C . PRO B 1 118 ? 11.725 11.075 16.850 1.00 17.24 98 PRO B C 1
ATOM 2125 O O . PRO B 1 118 ? 11.410 12.294 16.941 1.00 17.23 98 PRO B O 1
ATOM 2129 N N . VAL B 1 119 ? 11.490 10.304 15.792 1.00 15.51 99 VAL B N 1
ATOM 2130 C CA . VAL B 1 119 ? 10.862 10.797 14.548 1.00 14.21 99 VAL B CA 1
ATOM 2131 C C . VAL B 1 119 ? 9.719 9.856 14.179 1.00 15.26 99 VAL B C 1
ATOM 2132 O O . VAL B 1 119 ? 9.919 8.635 14.121 1.00 15.04 99 VAL B O 1
ATOM 2136 N N . GLY B 1 120 ? 8.577 10.441 13.869 1.00 14.50 100 GLY B N 1
ATOM 2137 C CA . GLY B 1 120 ? 7.420 9.712 13.356 1.00 14.48 100 GLY B CA 1
ATOM 2138 C C . GLY B 1 120 ? 7.119 10.097 11.940 1.00 14.48 100 GLY B C 1
ATOM 2139 O O . GLY B 1 120 ? 7.213 11.270 11.581 1.00 15.13 100 GLY B O 1
ATOM 2140 N N . LEU B 1 121 ? 6.779 9.112 11.115 1.00 13.63 101 LEU B N 1
ATOM 2141 C CA . LEU B 1 121 ? 6.518 9.332 9.691 1.00 13.52 101 LEU B CA 1
ATOM 2142 C C . LEU B 1 121 ? 5.040 9.176 9.354 1.00 13.85 101 LEU B C 1
ATOM 2143 O O . LEU B 1 121 ? 4.435 8.148 9.725 1.00 15.08 101 LEU B O 1
ATOM 2148 N N . ILE B 1 122 ? 4.535 10.152 8.620 1.00 14.69 102 ILE B N 1
ATOM 2149 C CA . ILE B 1 122 ? 3.172 10.090 8.033 1.00 14.71 102 ILE B CA 1
ATOM 2150 C C . ILE B 1 122 ? 3.263 10.488 6.570 1.00 13.77 102 ILE B C 1
ATOM 2151 O O . ILE B 1 122 ? 3.731 11.599 6.227 1.00 14.14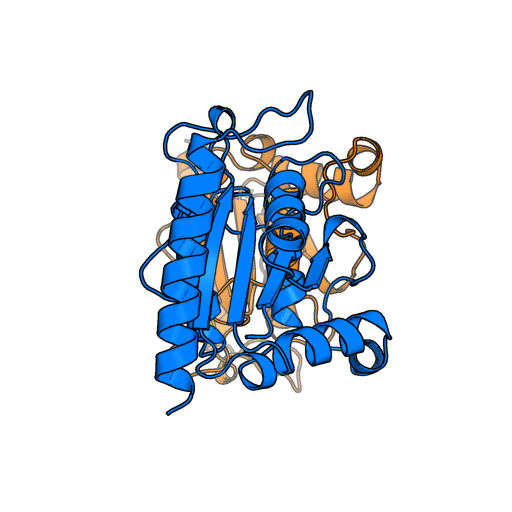 102 ILE B O 1
ATOM 2156 N N . ALA B 1 123 ? 2.815 9.601 5.678 1.00 12.87 103 ALA B N 1
ATOM 2157 C CA . ALA B 1 123 ? 2.757 9.861 4.241 1.00 13.80 103 ALA B CA 1
ATOM 2158 C C . ALA B 1 123 ? 1.317 10.095 3.816 1.00 13.11 103 ALA B C 1
ATOM 2159 O O . ALA B 1 123 ? 0.393 9.521 4.447 1.00 14.96 103 ALA B O 1
ATOM 2161 N N . VAL B 1 124 ? 1.173 10.962 2.842 1.00 12.66 104 VAL B N 1
ATOM 2162 C CA . VAL B 1 124 ? -0.141 11.245 2.214 1.00 14.86 104 VAL B CA 1
ATOM 2163 C C . VAL B 1 124 ? -0.083 10.737 0.781 1.00 15.66 104 VAL B C 1
ATOM 2164 O O . VAL B 1 124 ? 0.856 11.108 0.016 1.00 16.21 104 VAL B O 1
ATOM 2168 N N . ALA B 1 125 ? -1.026 9.852 0.433 1.00 15.37 105 ALA B N 1
ATOM 2169 C CA . ALA B 1 125 ? -0.992 9.074 -0.816 1.00 15.61 105 ALA B CA 1
ATOM 2170 C C . ALA B 1 125 ? -2.270 9.334 -1.609 1.00 18.10 105 ALA B C 1
ATOM 2171 O O . ALA B 1 125 ? -3.197 10.007 -1.091 1.00 17.01 105 ALA B O 1
ATOM 2173 N N . GLY B 1 126 ? -2.282 8.795 -2.822 1.00 16.48 106 GLY B N 1
ATOM 2174 C CA . GLY B 1 126 ? -3.369 9.047 -3.784 1.00 17.43 106 GLY B CA 1
ATOM 2175 C C . GLY B 1 126 ? -4.395 7.934 -3.776 1.00 19.87 106 GLY B C 1
ATOM 2176 O O . GLY B 1 126 ? -5.313 8.028 -4.611 1.00 22.71 106 GLY B O 1
ATOM 2177 N N . GLY B 1 127 ? -4.304 6.999 -2.840 1.00 17.26 107 GLY B N 1
ATOM 2178 C CA . GLY B 1 127 ? -5.134 5.800 -2.720 1.00 17.83 107 GLY B CA 1
ATOM 2179 C C . GLY B 1 127 ? -4.363 4.556 -3.105 1.00 20.64 107 GLY B C 1
ATOM 2180 O O . GLY B 1 127 ? -3.122 4.602 -3.071 1.00 17.47 107 GLY B O 1
ATOM 2181 N N . GLY B 1 128 ? -5.079 3.487 -3.426 1.00 21.74 108 GLY B N 1
ATOM 2182 C CA . GLY B 1 128 ? -4.507 2.166 -3.718 1.00 20.85 108 GLY B CA 1
ATOM 2183 C C . GLY B 1 128 ? -3.439 1.821 -2.713 1.00 18.67 108 GLY B C 1
ATOM 2184 O O . GLY B 1 128 ? -3.700 1.907 -1.471 1.00 17.96 108 GLY B O 1
ATOM 2185 N N . LYS B 1 129 ? -2.269 1.452 -3.239 1.00 16.85 109 LYS B N 1
ATOM 2186 C CA . LYS B 1 129 ? -1.146 1.007 -2.371 1.00 17.12 109 LYS B CA 1
ATOM 2187 C C . LYS B 1 129 ? -0.142 2.127 -2.191 1.00 17.59 109 LYS B C 1
ATOM 2188 O O . LYS B 1 129 ? 0.963 1.813 -1.709 1.00 15.59 109 LYS B O 1
ATOM 2194 N N . GLY B 1 130 ? -0.470 3.356 -2.606 1.00 17.52 110 GLY B N 1
ATOM 2195 C CA . GLY B 1 130 ? 0.472 4.487 -2.484 1.00 16.60 110 GLY B CA 1
ATOM 2196 C C . GLY B 1 130 ? 0.871 4.762 -1.052 1.00 16.05 110 GLY B C 1
ATOM 2197 O O . GLY B 1 130 ? 0.093 4.498 -0.120 1.00 15.41 110 GLY B O 1
ATOM 2198 N N . GLY B 1 131 ? 2.096 5.250 -0.852 1.00 15.19 111 GLY B N 1
ATOM 2199 C CA . GLY B 1 131 ? 2.523 5.825 0.437 1.00 14.73 111 GLY B CA 1
ATOM 2200 C C . GLY B 1 131 ? 3.670 5.065 1.077 1.00 14.76 111 GLY B C 1
ATOM 2201 O O . GLY B 1 131 ? 4.434 5.670 1.838 1.00 14.44 111 GLY B O 1
ATOM 2202 N N . ILE B 1 132 ? 3.727 3.758 0.877 1.00 12.74 112 ILE B N 1
ATOM 2203 C CA . ILE B 1 132 ? 4.756 2.872 1.496 1.00 13.71 112 ILE B CA 1
ATOM 2204 C C . ILE B 1 132 ? 6.127 3.215 0.920 1.00 12.98 112 ILE B C 1
ATOM 2205 O O . ILE B 1 132 ? 7.087 3.243 1.710 1.00 13.98 112 ILE B O 1
ATOM 2210 N N . ASN B 1 133 ? 6.247 3.491 -0.384 1.00 13.57 113 ASN B N 1
ATOM 2211 C CA . ASN B 1 133 ? 7.551 3.886 -0.983 1.00 13.29 113 ASN B CA 1
ATOM 2212 C C . ASN B 1 133 ? 8.043 5.198 -0.341 1.00 13.29 113 ASN B C 1
ATOM 2213 O O . ASN B 1 133 ? 9.238 5.289 0.047 1.00 14.64 113 ASN B O 1
ATOM 2218 N N . ALA B 1 134 ? 7.167 6.189 -0.160 1.00 12.96 114 ALA B N 1
ATOM 2219 C CA . ALA B 1 134 ? 7.523 7.454 0.527 1.00 13.00 114 ALA B CA 1
ATOM 2220 C C . ALA B 1 134 ? 7.961 7.116 1.952 1.00 14.20 114 ALA B C 1
ATOM 2221 O O . ALA B 1 134 ? 8.963 7.647 2.404 1.00 13.99 114 ALA B O 1
ATOM 2223 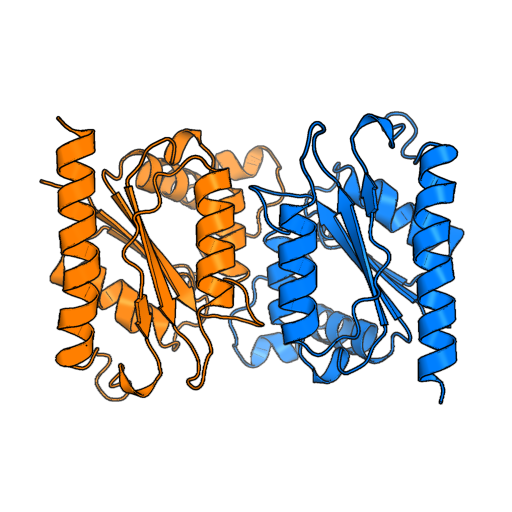N N . LEU B 1 135 ? 7.213 6.268 2.672 1.00 13.47 115 LEU B N 1
ATOM 2224 C CA . LEU B 1 135 ? 7.581 5.938 4.072 1.00 13.52 115 LEU B CA 1
ATOM 2225 C C . LEU B 1 135 ? 8.968 5.265 4.118 1.00 13.85 115 LEU B C 1
ATOM 2226 O O . LEU B 1 135 ? 9.738 5.618 5.018 1.00 14.01 115 LEU B O 1
ATOM 2231 N N . THR B 1 136 ? 9.286 4.380 3.160 1.00 13.63 116 THR B N 1
ATOM 2232 C CA . THR B 1 136 ? 10.595 3.689 3.160 1.00 13.97 116 THR B CA 1
ATOM 2233 C C . THR B 1 136 ? 11.717 4.693 2.902 1.00 12.70 116 THR B C 1
ATOM 2234 O O . THR B 1 136 ? 12.757 4.647 3.591 1.00 12.41 116 THR B O 1
ATOM 2238 N N . ASN B 1 137 ? 11.528 5.586 1.940 1.00 13.31 117 ASN B N 1
ATOM 2239 C CA . ASN B 1 137 ? 12.464 6.690 1.594 1.00 13.00 117 ASN B CA 1
ATOM 2240 C C . ASN B 1 137 ? 12.691 7.550 2.861 1.00 12.47 117 ASN B C 1
ATOM 2241 O O . ASN B 1 137 ? 13.843 7.808 3.260 1.00 12.05 117 ASN B O 1
ATOM 2246 N N . MET B 1 138 ? 11.623 7.910 3.539 1.00 12.83 118 MET B N 1
ATOM 2247 C CA . MET B 1 138 ? 11.712 8.753 4.752 1.00 12.83 118 MET B CA 1
ATOM 2248 C C . MET B 1 138 ? 12.431 7.990 5.885 1.00 12.75 118 MET B C 1
ATOM 2249 O O . MET B 1 138 ? 13.230 8.607 6.605 1.00 13.16 118 MET B O 1
ATOM 2254 N N . ARG B 1 139 ? 12.164 6.698 6.053 1.00 12.10 119 ARG B N 1
ATOM 2255 C CA . ARG B 1 139 ? 12.798 5.907 7.116 1.00 12.91 119 ARG B CA 1
ATOM 2256 C C . ARG B 1 139 ? 14.306 5.780 6.805 1.00 11.96 119 ARG B C 1
ATOM 2257 O O . ARG B 1 139 ? 15.158 5.822 7.731 1.00 12.66 119 ARG B O 1
ATOM 2265 N N . THR B 1 140 ? 14.647 5.556 5.554 1.00 13.01 120 THR B N 1
ATOM 2266 C CA . THR B 1 140 ? 16.037 5.372 5.125 1.00 13.59 120 THR B CA 1
ATOM 2267 C C . THR B 1 140 ? 16.818 6.675 5.341 1.00 13.92 120 THR B C 1
ATOM 2268 O O . THR B 1 140 ? 17.975 6.617 5.881 1.00 12.29 120 THR B O 1
ATOM 2272 N N . VAL B 1 141 ? 16.253 7.786 4.858 1.00 12.71 121 VAL B N 1
ATOM 2273 C CA . VAL B 1 141 ? 16.901 9.099 5.057 1.00 13.86 121 VAL B CA 1
ATOM 2274 C C . VAL B 1 141 ? 16.927 9.454 6.554 1.00 13.72 121 VAL B C 1
ATOM 2275 O O . VAL B 1 141 ? 17.947 9.979 7.029 1.00 14.08 121 VAL B O 1
ATOM 2279 N N . GLY B 1 142 ? 15.868 9.146 7.293 1.00 14.44 122 GLY B N 1
ATOM 2280 C CA . GLY B 1 142 ? 15.798 9.378 8.747 1.00 14.12 122 GLY B CA 1
ATOM 2281 C C . GLY B 1 142 ? 16.943 8.697 9.454 1.00 13.88 122 GLY B C 1
ATOM 2282 O O . GLY B 1 142 ? 17.606 9.326 10.295 1.00 15.15 122 GLY B O 1
ATOM 2283 N N . ARG B 1 143 ? 17.194 7.442 9.137 1.00 14.34 123 ARG B N 1
ATOM 2284 C CA . ARG B 1 143 ? 18.330 6.708 9.754 1.00 14.80 123 ARG B CA 1
ATOM 2285 C C . ARG B 1 143 ? 19.638 7.335 9.275 1.00 15.33 123 ARG B C 1
ATOM 2286 O O . ARG B 1 143 ? 20.600 7.349 10.023 1.00 15.22 123 ARG B O 1
ATOM 2294 N N . GLY B 1 144 ? 19.666 7.848 8.059 1.00 14.84 124 GLY B N 1
ATOM 2295 C CA . GLY B 1 144 ? 20.837 8.522 7.467 1.00 16.71 124 GLY B CA 1
ATOM 2296 C C . GLY B 1 144 ? 21.257 9.761 8.269 1.00 18.32 124 GLY B C 1
ATOM 2297 O O . GLY B 1 144 ? 22.468 10.114 8.261 1.00 20.71 124 GLY B O 1
ATOM 2298 N N . VAL B 1 145 ? 20.309 10.459 8.892 1.00 15.41 125 VAL B N 1
ATOM 2299 C CA . VAL B 1 145 ? 20.658 11.604 9.772 1.00 16.58 125 VAL B CA 1
ATOM 2300 C C . VAL B 1 145 ? 20.667 11.112 11.231 1.00 16.98 125 VAL B C 1
ATOM 2301 O O . VAL B 1 145 ? 20.713 11.982 12.121 1.00 16.31 125 VAL B O 1
ATOM 2305 N N . TYR B 1 146 ? 20.602 9.797 11.452 1.00 16.99 126 TYR B N 1
ATOM 2306 C CA . TYR B 1 146 ? 20.745 9.114 12.770 1.00 16.65 126 TYR B CA 1
ATOM 2307 C C . TYR B 1 146 ? 19.575 9.405 13.717 1.00 16.19 126 TYR B C 1
ATOM 2308 O O . TYR B 1 146 ? 19.697 9.310 14.953 1.00 16.02 126 TYR B O 1
ATOM 2317 N N . ALA B 1 147 ? 18.417 9.764 13.162 1.00 14.16 127 ALA B N 1
ATOM 2318 C CA . ALA B 1 147 ? 17.174 9.841 13.937 1.00 14.74 127 ALA B CA 1
ATOM 2319 C C . ALA B 1 147 ? 16.799 8.454 14.432 1.00 15.51 127 ALA B C 1
ATOM 2320 O O . ALA B 1 147 ? 17.137 7.419 13.812 1.00 15.77 127 ALA B O 1
ATOM 2322 N N . ASN B 1 148 ? 16.067 8.436 15.525 1.00 15.01 128 ASN B N 1
ATOM 2323 C CA . ASN B 1 148 ? 15.370 7.221 15.990 1.00 15.90 128 ASN B CA 1
ATOM 2324 C C . ASN B 1 148 ? 13.966 7.252 15.407 1.00 15.55 128 ASN B C 1
ATOM 2325 O O . ASN B 1 148 ? 13.043 7.736 16.068 1.00 14.69 128 ASN B O 1
ATOM 2330 N N . VAL B 1 149 ? 13.826 6.695 14.204 1.00 15.35 129 VAL B N 1
ATOM 2331 C CA . VAL B 1 149 ? 12.515 6.642 13.512 1.00 15.29 129 VAL B CA 1
ATOM 2332 C C . VAL B 1 149 ? 11.673 5.552 14.173 1.00 13.83 129 VAL B C 1
ATOM 2333 O O . VAL B 1 149 ? 12.120 4.383 14.171 1.00 15.07 129 VAL B O 1
ATOM 2337 N N . ILE B 1 150 ? 10.568 5.921 14.836 1.00 14.67 130 ILE B N 1
ATOM 2338 C CA . ILE B 1 150 ? 9.803 4.955 15.665 1.00 14.45 130 ILE B CA 1
ATOM 2339 C C . ILE B 1 150 ? 9.131 3.926 14.752 1.00 14.99 130 ILE B C 1
ATOM 2340 O O . ILE B 1 150 ? 8.974 4.158 13.553 1.00 15.91 130 ILE B O 1
ATOM 2345 N N . PRO B 1 151 ? 8.734 2.762 15.292 1.00 15.80 131 PRO B N 1
ATOM 2346 C CA . PRO B 1 151 ? 8.001 1.783 14.511 1.00 15.05 131 PRO B CA 1
ATOM 2347 C C . PRO B 1 151 ? 6.688 2.264 13.899 1.00 16.29 131 PRO B C 1
ATOM 2348 O O . PRO B 1 151 ? 6.393 1.949 12.782 1.00 16.09 131 PRO B O 1
ATOM 2352 N N . LYS B 1 152 ? 5.880 2.977 14.653 1.00 14.99 132 LYS B N 1
ATOM 2353 C CA . LYS B 1 152 ? 4.521 3.288 14.190 1.00 17.10 132 LYS B CA 1
ATOM 2354 C C . LYS B 1 152 ? 4.637 4.289 13.048 1.00 16.15 132 LYS B C 1
ATOM 2355 O O . LYS B 1 152 ? 5.363 5.284 13.155 1.00 19.31 132 LYS B O 1
ATOM 2361 N N . GLN B 1 153 ? 3.924 4.020 11.979 1.00 16.94 133 GLN B N 1
ATOM 2362 C CA . GLN B 1 153 ? 3.891 4.915 10.822 1.00 16.39 133 GLN B CA 1
ATOM 2363 C C . GLN B 1 153 ? 2.481 4.883 10.244 1.00 17.56 133 GLN B C 1
ATOM 2364 O O . GLN B 1 153 ? 1.656 4.062 10.679 1.00 17.87 133 GLN B O 1
ATOM 2370 N N . LEU B 1 154 ? 2.213 5.780 9.327 1.00 15.07 134 LEU B N 1
ATOM 2371 C CA . LEU B 1 154 ? 0.826 5.977 8.846 1.00 15.17 134 LEU B CA 1
ATOM 2372 C C . LEU B 1 154 ? 0.852 6.482 7.408 1.00 14.56 134 LEU B C 1
ATOM 2373 O O . LEU B 1 154 ? 1.679 7.344 7.060 1.00 16.04 134 LEU B O 1
ATOM 2378 N N . VAL B 1 155 ? -0.074 5.963 6.587 1.00 15.04 135 VAL B N 1
ATOM 2379 C CA . VAL B 1 155 ? -0.425 6.555 5.280 1.00 15.02 135 VAL B CA 1
ATOM 2380 C C . VAL B 1 155 ? -1.874 7.033 5.357 1.00 16.29 135 VAL B C 1
ATOM 2381 O O . VAL B 1 155 ? -2.748 6.227 5.778 1.00 17.63 135 VAL B O 1
ATOM 2385 N N . LEU B 1 156 ? -2.088 8.248 4.909 1.00 17.28 136 LEU B N 1
ATOM 2386 C CA . LEU B 1 156 ? -3.451 8.808 4.779 1.00 17.11 136 LEU B CA 1
ATOM 2387 C C . LEU B 1 156 ? -3.756 8.952 3.290 1.00 16.42 136 LEU B C 1
ATOM 2388 O O . LEU B 1 156 ? -3.040 9.664 2.574 1.00 16.51 136 LEU B O 1
ATOM 2393 N N . ASP B 1 157 ? -4.835 8.296 2.856 1.00 16.75 137 ASP B N 1
ATOM 2394 C CA . ASP B 1 157 ? -5.401 8.371 1.492 1.00 17.68 137 ASP B CA 1
ATOM 2395 C C . ASP B 1 157 ? -6.428 9.496 1.451 1.00 19.00 137 ASP B C 1
ATOM 2396 O O . ASP B 1 157 ? -6.749 10.085 2.495 1.00 18.24 137 ASP B O 1
ATOM 2401 N N . PRO B 1 158 ? -6.870 9.871 0.238 1.00 18.99 138 PRO B N 1
ATOM 2402 C CA . PRO B 1 158 ? -7.726 11.044 0.050 1.00 19.54 138 PRO B CA 1
ATOM 2403 C C . PRO B 1 158 ? -9.004 10.952 0.902 1.00 20.55 138 PRO B C 1
ATOM 2404 O O . PRO B 1 158 ? -9.457 11.992 1.367 1.00 21.97 138 PRO B O 1
ATOM 2408 N N . HIS B 1 159 ? -9.513 9.750 1.157 1.00 21.63 139 HIS B N 1
ATOM 2409 C CA . HIS B 1 159 ? -10.781 9.573 1.928 1.00 23.58 139 HIS B CA 1
ATOM 2410 C C . HIS B 1 159 ? -10.587 9.978 3.394 1.00 23.92 139 HIS B C 1
ATOM 2411 O O . HIS B 1 159 ? -11.577 10.167 4.112 1.00 23.58 139 HIS B O 1
ATOM 2418 N N . CYS B 1 160 ? -9.346 10.157 3.853 1.00 21.30 140 CYS B N 1
ATOM 2419 C CA . CYS B 1 160 ? -9.005 10.582 5.216 1.00 22.05 140 CYS B CA 1
ATOM 2420 C C . CYS B 1 160 ? -9.201 12.084 5.384 1.00 19.95 140 CYS B C 1
ATOM 2421 O O . CYS B 1 160 ? -9.042 12.551 6.480 1.00 20.99 140 CYS B O 1
ATOM 2424 N N . PHE B 1 161 ? -9.452 12.811 4.295 1.00 20.27 141 PHE B N 1
ATOM 2425 C CA . PHE B 1 161 ? -9.475 14.270 4.276 1.00 20.24 141 PHE B CA 1
ATOM 2426 C C . PHE B 1 161 ? -10.871 14.750 3.877 1.00 21.67 141 PHE B C 1
ATOM 2427 O O . PHE B 1 161 ? -11.438 14.193 2.928 1.00 21.96 141 PHE B O 1
ATOM 2435 N N . ASP B 1 162 ? -11.350 15.764 4.576 1.00 23.37 142 ASP B N 1
ATOM 2436 C CA . ASP B 1 162 ? -12.492 16.560 4.063 1.00 23.29 142 ASP B CA 1
ATOM 2437 C C . ASP B 1 162 ? -11.908 17.858 3.532 1.00 21.19 142 ASP B C 1
ATOM 2438 O O . ASP B 1 162 ? -11.659 18.820 4.301 1.00 21.21 142 ASP B O 1
ATOM 2443 N N . ARG B 1 163 ? -11.595 17.884 2.246 1.00 23.76 143 ARG B N 1
ATOM 2444 C CA . ARG B 1 163 ? -10.947 19.073 1.675 1.00 22.58 143 ARG B CA 1
ATOM 2445 C C . ARG B 1 163 ? -11.925 20.243 1.654 1.00 27.20 143 ARG B C 1
ATOM 2446 O O . ARG B 1 163 ? -11.448 21.347 1.742 1.00 26.69 143 ARG B O 1
ATOM 2454 N N . GLU B 1 164 ? -13.222 19.973 1.492 1.00 26.27 144 GLU B N 1
ATOM 2455 C CA . GLU B 1 164 ? -14.239 21.046 1.461 1.00 24.27 144 GLU B CA 1
ATOM 2456 C C . GLU B 1 164 ? -14.181 21.838 2.765 1.00 25.44 144 GLU B C 1
ATOM 2457 O O . GLU B 1 164 ? -14.279 23.049 2.662 1.00 25.63 144 GLU B O 1
ATOM 2463 N N . ASN B 1 165 ? -13.962 21.208 3.924 1.00 25.13 145 ASN B N 1
ATOM 2464 C CA . ASN B 1 165 ? -13.933 21.896 5.245 1.00 25.74 145 ASN B CA 1
ATOM 2465 C C . ASN B 1 165 ? -12.505 22.013 5.784 1.00 25.92 145 ASN B C 1
ATOM 2466 O O . ASN B 1 165 ? -12.349 22.393 6.930 1.00 27.08 145 ASN B O 1
ATOM 2471 N N . TYR B 1 166 ? -11.497 21.658 4.996 1.00 22.37 146 TYR B N 1
ATOM 2472 C CA . TYR B 1 166 ? -10.068 21.737 5.389 1.00 22.12 146 TYR B CA 1
ATOM 2473 C C . TYR B 1 166 ? -9.788 20.992 6.701 1.00 22.53 146 TYR B C 1
ATOM 2474 O O . TYR B 1 166 ? -9.161 21.523 7.625 1.00 23.61 146 TYR B O 1
ATOM 2483 N N . THR B 1 167 ? -10.202 19.745 6.797 1.00 22.28 147 THR B N 1
ATOM 2484 C CA . THR B 1 167 ? -10.013 18.962 8.032 1.00 23.36 147 THR B CA 1
ATOM 2485 C C . THR B 1 167 ? -9.721 17.499 7.700 1.00 22.12 147 THR B C 1
ATOM 2486 O O . THR B 1 167 ? -9.962 17.049 6.545 1.00 22.67 147 THR B O 1
ATOM 2490 N N . LEU B 1 168 ? -9.227 16.779 8.699 1.00 19.93 148 LEU B N 1
ATOM 2491 C CA . LEU B 1 168 ? -9.190 15.296 8.699 1.00 22.52 148 LEU B CA 1
ATOM 2492 C C . LEU B 1 168 ? -10.546 14.758 9.167 1.00 24.97 148 LEU B C 1
ATOM 2493 O O . LEU B 1 168 ? -11.246 15.421 9.974 1.00 23.81 148 LEU B O 1
ATOM 2498 N N . THR B 1 169 ? -10.895 13.583 8.691 1.00 24.26 149 THR B N 1
ATOM 2499 C CA . THR B 1 169 ? -12.025 12.810 9.239 1.00 26.50 149 THR B CA 1
ATOM 2500 C C . THR B 1 169 ? -11.742 12.459 10.697 1.00 28.42 149 THR B C 1
ATOM 2501 O O . THR B 1 169 ? -10.552 12.448 11.140 1.00 25.52 149 THR B O 1
ATOM 2505 N N . ASP B 1 170 ? -12.792 12.178 11.466 1.00 26.45 150 ASP B N 1
ATOM 2506 C CA . ASP B 1 170 ? -12.589 11.765 12.878 1.00 27.95 150 ASP B CA 1
ATOM 2507 C C . ASP B 1 170 ? -11.681 10.539 12.955 1.00 26.09 150 ASP B C 1
ATOM 2508 O O . ASP B 1 170 ? -10.849 10.482 13.882 1.00 24.50 150 ASP B O 1
ATOM 2513 N N . ASP B 1 171 ? -11.868 9.561 12.071 1.00 24.74 151 ASP B N 1
ATOM 2514 C CA . ASP B 1 171 ? -11.059 8.322 12.104 1.00 28.62 151 ASP B CA 1
ATOM 2515 C C . ASP B 1 171 ? -9.592 8.690 11.879 1.00 23.04 151 ASP B C 1
ATOM 2516 O O . ASP B 1 171 ? -8.731 8.139 12.558 1.00 23.17 151 ASP B O 1
ATOM 2521 N N . SER B 1 172 ? -9.327 9.617 10.983 1.00 24.39 152 SER B N 1
ATOM 2522 C CA . SER B 1 172 ? -7.935 9.985 10.621 1.00 22.42 152 SER B CA 1
ATOM 2523 C C . SER B 1 172 ? -7.307 10.763 11.769 1.00 22.87 152 SER B C 1
ATOM 2524 O O . SER B 1 172 ? -6.141 10.535 12.075 1.00 20.69 152 SER B O 1
ATOM 2527 N N . LYS B 1 173 ? -8.069 11.616 12.455 1.00 22.59 153 LYS B N 1
ATOM 2528 C CA . LYS B 1 173 ? -7.518 12.301 13.645 1.00 20.38 153 LYS B CA 1
ATOM 2529 C C . LYS B 1 173 ? -7.048 11.268 14.677 1.00 18.54 153 LYS B C 1
ATOM 2530 O O . LYS B 1 173 ? -6.000 11.474 15.299 1.00 19.43 153 LYS B O 1
ATOM 2536 N N . LEU B 1 174 ? -7.810 10.202 14.902 1.00 20.68 154 LEU B N 1
ATOM 2537 C CA . LEU B 1 174 ? -7.466 9.141 15.875 1.00 21.49 154 LEU B CA 1
ATOM 2538 C C . LEU B 1 174 ? -6.187 8.414 15.410 1.00 20.18 154 LEU B C 1
ATOM 2539 O O . LEU B 1 174 ? -5.336 8.095 16.286 1.00 20.37 154 LEU B O 1
ATOM 2544 N N . LEU B 1 175 ? -6.041 8.141 14.107 1.00 21.05 155 LEU B N 1
ATOM 2545 C CA . LEU B 1 175 ? -4.828 7.435 13.593 1.00 20.07 155 LEU B CA 1
ATOM 2546 C C . LEU B 1 175 ? -3.596 8.314 13.800 1.00 18.44 155 LEU B C 1
ATOM 2547 O O . LEU B 1 175 ? -2.531 7.808 14.196 1.00 18.48 155 LEU B O 1
ATOM 2552 N N . VAL B 1 176 ? -3.755 9.620 13.563 1.00 18.05 156 VAL B N 1
ATOM 2553 C CA . VAL B 1 176 ? -2.669 10.607 13.773 1.00 18.48 156 VAL B CA 1
ATOM 2554 C C . VAL B 1 176 ? -2.311 10.655 15.249 1.00 18.25 156 VAL B C 1
ATOM 2555 O O . VAL B 1 176 ? -1.120 10.598 15.637 1.00 17.86 156 VAL B O 1
ATOM 2559 N N . LYS B 1 177 ? -3.317 10.748 16.119 1.00 19.00 157 LYS B N 1
ATOM 2560 C CA . LYS B 1 177 ? -3.058 10.728 17.558 1.00 19.05 157 LYS B CA 1
ATOM 2561 C C . LYS B 1 177 ? -2.259 9.479 17.941 1.00 19.58 157 LYS B C 1
ATOM 2562 O O . LYS B 1 177 ? -1.382 9.593 18.802 1.00 18.96 157 LYS B O 1
ATOM 2568 N N . GLY B 1 178 ? -2.514 8.333 17.316 1.00 18.75 158 GLY B N 1
ATOM 2569 C CA . GLY B 1 178 ? -1.794 7.097 17.655 1.00 19.01 158 GLY B CA 1
ATOM 2570 C C . GLY B 1 178 ? -0.307 7.265 17.388 1.00 18.44 158 GLY B C 1
ATOM 2571 O O . GLY B 1 178 ? 0.507 6.775 18.161 1.00 17.65 158 GLY B O 1
ATOM 2572 N N . VAL B 1 179 ? 0.046 7.957 16.303 1.00 19.96 159 VAL B N 1
ATOM 2573 C CA . VAL B 1 179 ? 1.478 8.178 15.967 1.00 20.05 159 VAL B CA 1
ATOM 2574 C C . VAL B 1 179 ? 2.078 9.080 17.036 1.00 19.63 159 VAL B C 1
ATOM 2575 O O . VAL B 1 179 ? 3.157 8.771 17.571 1.00 18.75 159 VAL B O 1
ATOM 2579 N N . ILE B 1 180 ? 1.367 10.147 17.392 1.00 18.65 160 ILE B N 1
ATOM 2580 C CA . ILE B 1 180 ? 1.883 11.129 18.388 1.00 21.03 160 ILE B CA 1
ATOM 2581 C C . ILE B 1 180 ? 2.050 10.430 19.751 1.00 19.32 160 ILE B C 1
ATOM 2582 O O . ILE B 1 180 ? 3.043 10.686 20.439 1.00 19.01 160 ILE B O 1
ATOM 2587 N N . ASP B 1 181 ? 1.093 9.610 20.145 1.00 20.09 161 ASP B N 1
ATOM 2588 C CA . ASP B 1 181 ? 1.149 8.887 21.431 1.00 20.88 161 ASP B CA 1
ATOM 2589 C C . ASP B 1 181 ? 2.407 8.020 21.466 1.00 19.21 161 ASP B C 1
ATOM 2590 O O . ASP B 1 181 ? 3.095 8.009 22.503 1.00 18.33 161 ASP B O 1
ATOM 2595 N N . GLU B 1 182 ? 2.679 7.251 20.406 1.00 18.12 162 GLU B N 1
ATOM 2596 C CA . GLU B 1 182 ? 3.909 6.426 20.407 1.00 18.47 162 GLU B CA 1
ATOM 2597 C C . GLU B 1 182 ? 5.132 7.321 20.462 1.00 17.71 162 GLU B C 1
ATOM 2598 O O . GLU B 1 182 ? 6.097 6.981 21.171 1.00 18.99 162 GLU B O 1
ATOM 2604 N N . LEU B 1 183 ? 5.132 8.408 19.702 1.00 17.67 163 LEU B N 1
ATOM 2605 C CA . LEU B 1 183 ? 6.251 9.350 19.649 1.00 17.55 163 LEU B CA 1
ATOM 2606 C C . LEU B 1 183 ? 6.479 9.915 21.046 1.00 18.79 163 LEU B C 1
ATOM 2607 O O . LEU B 1 183 ? 7.619 9.967 21.468 1.00 19.59 163 LEU B O 1
ATOM 2612 N N . LYS B 1 184 ? 5.418 10.232 21.786 1.00 19.30 164 LYS B N 1
ATOM 2613 C CA . LYS B 1 184 ? 5.584 10.691 23.199 1.00 20.36 164 LYS B CA 1
ATOM 2614 C C . LYS B 1 184 ? 6.247 9.608 24.059 1.00 19.36 164 LYS B C 1
ATOM 2615 O O . LYS B 1 184 ? 7.050 9.949 24.922 1.00 19.47 164 LYS B O 1
ATOM 2621 N N . LEU B 1 185 ? 5.910 8.330 23.863 1.00 19.67 165 LEU B N 1
ATOM 2622 C CA . LEU B 1 185 ? 6.509 7.229 24.654 1.00 21.32 165 LEU B CA 1
ATOM 2623 C C . LEU B 1 185 ? 7.995 7.170 24.336 1.00 20.13 165 LEU B C 1
ATOM 2624 O O . LEU B 1 185 ? 8.803 7.013 25.262 1.00 20.50 165 LEU B O 1
ATOM 2629 N N . TYR B 1 186 ? 8.366 7.310 23.060 1.00 19.18 166 TYR B N 1
ATOM 2630 C CA . TYR B 1 186 ? 9.798 7.313 22.663 1.00 19.08 166 TYR B CA 1
ATOM 2631 C C . TYR B 1 186 ? 10.505 8.552 23.214 1.00 17.66 166 TYR B C 1
ATOM 2632 O O . TYR B 1 186 ? 11.670 8.470 23.656 1.00 20.12 166 TYR B O 1
ATOM 2641 N N . TYR B 1 187 ? 9.853 9.699 23.211 1.00 17.55 167 TYR B N 1
ATOM 2642 C CA . TYR B 1 187 ? 10.424 10.902 23.855 1.00 18.10 167 TYR B CA 1
ATOM 2643 C C . TYR B 1 187 ? 10.719 10.627 25.333 1.00 20.69 167 TYR B C 1
ATOM 2644 O O . TYR B 1 187 ? 11.830 10.964 25.787 1.00 21.81 167 TYR B O 1
ATOM 2653 N N . LYS B 1 188 ? 9.763 10.039 26.050 1.00 19.57 168 LYS B N 1
ATOM 2654 C CA . LYS B 1 188 ? 9.930 9.702 27.490 1.00 23.21 168 LYS B CA 1
ATOM 2655 C C . LYS B 1 188 ? 11.115 8.770 27.670 1.00 24.49 168 LYS B C 1
ATOM 2656 O O . LYS B 1 188 ? 11.949 9.022 28.543 1.00 23.26 168 LYS B O 1
ATOM 2662 N N . MET B 1 189 ? 11.251 7.748 26.818 1.00 21.80 169 MET B N 1
ATOM 2663 C CA . MET B 1 189 ? 12.368 6.801 26.957 1.00 25.95 169 MET B CA 1
ATOM 2664 C C . MET B 1 189 ? 13.684 7.529 26.729 1.00 22.40 169 MET B C 1
ATOM 2665 O O . MET B 1 189 ? 14.654 7.242 27.468 1.00 23.20 169 MET B O 1
ATOM 2670 N N . HIS B 1 190 ? 13.759 8.445 25.746 1.00 22.21 170 HIS B N 1
ATOM 2671 C CA . HIS B 1 190 ? 14.989 9.225 25.441 1.00 23.63 170 HIS B CA 1
ATOM 2672 C C . HIS B 1 190 ? 15.306 10.150 26.633 1.00 27.84 170 HIS B C 1
ATOM 2673 O O . HIS B 1 190 ? 16.481 10.383 26.886 1.00 35.02 170 HIS B O 1
ATOM 2680 N N . GLN B 1 191 ? 14.306 10.641 27.343 1.00 26.61 171 GLN B N 1
ATOM 2681 C CA . GLN B 1 191 ? 14.544 11.491 28.543 1.00 31.87 171 GLN B CA 1
ATOM 2682 C C . GLN B 1 191 ? 15.109 10.650 29.687 1.00 35.39 171 GLN B C 1
ATOM 2683 O O . GLN B 1 191 ? 15.944 11.179 30.482 1.00 31.79 171 GLN B O 1
ATOM 2689 N N . TYR B 1 192 ? 14.590 9.426 29.816 1.00 38.41 172 TYR B N 1
ATOM 2690 C CA . TYR B 1 192 ? 14.885 8.477 30.926 1.00 40.21 172 TYR B CA 1
ATOM 2691 C C . TYR B 1 192 ? 16.366 8.066 30.855 1.00 38.86 172 TYR B C 1
ATOM 2692 O O . TYR B 1 192 ? 16.991 7.903 29.788 1.00 35.03 172 TYR B O 1
#

Radius of gyration: 20.09 Å; Cα contacts (8 Å, |Δi|>4): 751; chains: 2; bounding box: 57×37×62 Å